Protein AF-A0A8T6WY44-F1 (afdb_monomer_lite)

Structure (mmCIF, N/CA/C/O backbone):
data_AF-A0A8T6WY44-F1
#
_entry.id   AF-A0A8T6WY44-F1
#
loop_
_atom_site.group_PDB
_atom_site.id
_atom_site.type_symbol
_atom_site.label_atom_id
_atom_site.label_alt_id
_atom_site.label_comp_id
_atom_site.label_asym_id
_atom_site.label_entity_id
_atom_site.label_seq_id
_atom_site.pdbx_PDB_ins_code
_atom_site.Cartn_x
_atom_site.Cartn_y
_atom_site.Cartn_z
_atom_site.occupancy
_atom_site.B_iso_or_equiv
_atom_site.auth_seq_id
_atom_site.auth_comp_id
_atom_site.auth_asym_id
_atom_site.auth_atom_id
_atom_site.pdbx_PDB_model_num
ATOM 1 N N . MET A 1 1 ? 9.092 -12.460 -13.882 1.00 75.88 1 MET A N 1
ATOM 2 C CA . MET A 1 1 ? 10.527 -12.130 -14.021 1.00 75.88 1 MET A CA 1
ATOM 3 C C . MET A 1 1 ? 10.915 -12.352 -15.472 1.00 75.88 1 MET A C 1
ATOM 5 O O . MET A 1 1 ? 10.477 -13.350 -16.030 1.00 75.88 1 MET A O 1
ATOM 9 N N . ILE A 1 2 ? 11.668 -11.434 -16.079 1.00 94.50 2 ILE A N 1
ATOM 10 C CA . ILE A 1 2 ? 12.243 -11.602 -17.422 1.00 94.50 2 ILE A CA 1
ATOM 11 C C . ILE A 1 2 ? 13.759 -11.575 -17.254 1.00 94.50 2 ILE A C 1
ATOM 13 O O . ILE A 1 2 ? 14.279 -10.618 -16.684 1.00 94.50 2 ILE A O 1
ATOM 17 N N . ASP A 1 3 ? 14.442 -12.613 -17.730 1.00 96.12 3 ASP A N 1
ATOM 18 C CA . ASP A 1 3 ? 15.901 -12.630 -17.834 1.00 96.12 3 ASP A CA 1
ATOM 19 C C . ASP A 1 3 ? 16.306 -12.176 -19.242 1.00 96.12 3 ASP A C 1
ATOM 21 O O . ASP A 1 3 ? 16.194 -12.927 -20.213 1.00 96.12 3 ASP A O 1
ATOM 25 N N . LEU A 1 4 ? 16.695 -10.904 -19.369 1.00 96.81 4 LEU A N 1
ATOM 26 C CA . LEU A 1 4 ? 17.153 -10.325 -20.629 1.00 96.81 4 LEU A CA 1
ATOM 27 C C . LEU A 1 4 ? 18.675 -10.445 -20.723 1.00 96.81 4 LEU A C 1
ATOM 29 O O . LEU A 1 4 ? 19.416 -9.566 -20.278 1.00 96.81 4 LEU A O 1
ATOM 33 N N . VAL A 1 5 ? 19.136 -11.531 -21.337 1.00 97.12 5 VAL A N 1
ATOM 34 C CA . VAL A 1 5 ? 20.564 -11.784 -21.538 1.00 97.12 5 VAL A CA 1
ATOM 35 C C . VAL A 1 5 ? 21.117 -10.850 -22.618 1.00 97.12 5 VAL A C 1
ATOM 37 O O . VAL A 1 5 ? 20.756 -10.943 -23.791 1.00 97.12 5 VAL A O 1
ATOM 40 N N . GLY A 1 6 ? 22.020 -9.956 -22.219 1.00 95.50 6 GLY A N 1
ATOM 41 C CA . GLY A 1 6 ? 22.730 -9.028 -23.100 1.00 95.50 6 GLY A CA 1
ATOM 42 C C . GLY A 1 6 ? 24.228 -8.985 -22.801 1.00 95.50 6 GLY A C 1
ATOM 43 O O . GLY A 1 6 ? 24.780 -9.875 -22.158 1.00 95.50 6 GLY A O 1
ATOM 44 N N . TYR A 1 7 ? 24.901 -7.930 -23.257 1.00 96.56 7 TYR A N 1
ATOM 45 C CA . TYR A 1 7 ? 26.311 -7.688 -22.953 1.00 96.56 7 TYR A CA 1
ATOM 46 C C . TYR A 1 7 ? 26.554 -6.211 -22.633 1.00 96.56 7 TYR A C 1
ATOM 48 O O . TYR A 1 7 ? 25.827 -5.331 -23.095 1.00 96.56 7 TYR A O 1
ATOM 56 N N . ARG A 1 8 ? 27.606 -5.930 -21.859 1.00 96.56 8 ARG A N 1
ATOM 57 C CA . ARG A 1 8 ? 28.050 -4.564 -21.564 1.00 96.56 8 ARG A CA 1
ATOM 58 C C . ARG A 1 8 ? 29.109 -4.156 -22.584 1.00 96.56 8 ARG A C 1
ATOM 60 O O . ARG A 1 8 ? 30.145 -4.806 -22.684 1.00 96.56 8 ARG A O 1
ATOM 67 N N . ARG A 1 9 ? 28.834 -3.118 -23.380 1.00 95.31 9 ARG A N 1
ATOM 68 C CA . ARG A 1 9 ? 29.742 -2.689 -24.460 1.00 95.31 9 ARG A CA 1
ATOM 69 C C . ARG A 1 9 ? 31.038 -2.067 -23.932 1.00 95.31 9 ARG A C 1
ATOM 71 O O . ARG A 1 9 ? 32.080 -2.266 -24.545 1.00 95.31 9 ARG A O 1
ATOM 78 N N . HIS A 1 10 ? 30.956 -1.349 -22.815 1.00 94.94 10 HIS A N 1
ATOM 79 C CA . HIS A 1 10 ? 32.073 -0.666 -22.154 1.00 94.94 10 HIS A CA 1
ATOM 80 C C . HIS A 1 10 ? 32.341 -1.257 -20.757 1.00 94.94 10 HIS A C 1
ATOM 82 O O . HIS A 1 10 ? 31.718 -2.252 -20.375 1.00 94.94 10 HIS A O 1
ATOM 88 N N . GLY A 1 11 ? 33.278 -0.669 -20.006 1.00 93.62 11 GLY A N 1
ATOM 89 C CA . GLY A 1 11 ? 33.577 -1.026 -18.616 1.00 93.62 11 GLY A CA 1
ATOM 90 C C . GLY A 1 11 ? 32.402 -0.818 -17.657 1.00 93.62 11 GLY A C 1
ATOM 91 O O . GLY A 1 11 ? 31.267 -0.590 -18.078 1.00 93.62 11 GLY A O 1
ATOM 92 N N . HIS A 1 12 ? 32.635 -0.956 -16.346 1.00 94.44 12 HIS A N 1
ATOM 93 C CA . HIS A 1 12 ? 31.564 -0.721 -15.361 1.00 94.44 12 HIS A CA 1
ATOM 94 C C . HIS A 1 12 ? 30.997 0.699 -15.469 1.00 94.44 12 HIS A C 1
ATOM 96 O O . HIS A 1 12 ? 29.796 0.899 -15.307 1.00 94.44 12 HIS A O 1
ATOM 102 N N . ASN A 1 13 ? 31.871 1.629 -15.832 1.00 94.75 13 ASN A N 1
ATOM 103 C CA . ASN A 1 13 ? 31.557 2.926 -16.401 1.00 94.75 13 ASN A CA 1
ATOM 104 C C . ASN A 1 13 ? 32.357 3.098 -17.708 1.00 94.75 13 ASN A C 1
ATOM 106 O O . ASN A 1 13 ? 33.229 2.287 -18.027 1.00 94.75 13 ASN A O 1
ATOM 110 N N . GLU A 1 14 ? 32.075 4.150 -18.468 1.00 93.31 14 GLU A N 1
ATOM 111 C CA . GLU A 1 14 ? 32.673 4.384 -19.786 1.00 93.31 14 GLU A CA 1
ATOM 112 C C . GLU A 1 14 ? 34.175 4.714 -19.743 1.00 93.31 14 GLU A C 1
ATOM 114 O O . GLU A 1 14 ? 34.846 4.570 -20.762 1.00 93.31 14 GLU A O 1
ATOM 119 N N . GLY A 1 15 ? 34.707 5.146 -18.593 1.00 93.25 15 GLY A N 1
ATOM 120 C CA . GLY A 1 15 ? 36.136 5.428 -18.395 1.00 93.25 15 GLY A CA 1
ATOM 121 C C . GLY A 1 15 ? 36.940 4.258 -17.818 1.00 93.25 15 GLY A C 1
ATOM 122 O O . GLY A 1 15 ? 38.157 4.364 -17.682 1.00 93.25 15 GLY A O 1
ATOM 123 N N . ASP A 1 16 ? 36.270 3.167 -1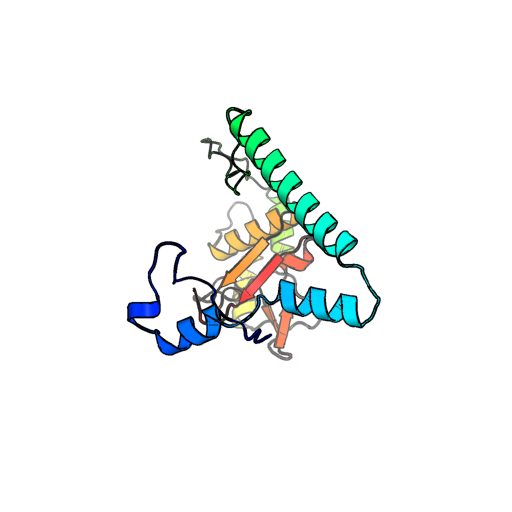7.453 1.00 95.19 16 ASP A N 1
ATOM 124 C CA . ASP A 1 16 ? 36.871 1.957 -16.898 1.00 95.19 16 ASP A CA 1
ATOM 125 C C . ASP A 1 16 ? 37.388 1.039 -18.016 1.00 95.19 16 ASP A C 1
ATOM 127 O O . ASP A 1 16 ? 36.760 0.925 -19.071 1.00 95.19 16 ASP A O 1
ATOM 131 N N . GLU A 1 17 ? 38.516 0.362 -17.776 1.00 95.12 17 GLU A N 1
ATOM 132 C CA . GLU A 1 17 ? 39.155 -0.548 -18.737 1.00 95.12 17 GLU A CA 1
ATOM 133 C C . GLU A 1 17 ? 38.885 -2.014 -18.349 1.00 95.12 17 GLU A C 1
ATOM 135 O O . GLU A 1 17 ? 39.606 -2.611 -17.538 1.00 95.12 17 GLU A O 1
ATOM 140 N N . PRO A 1 18 ? 37.837 -2.637 -18.913 1.00 95.00 18 PRO A N 1
ATOM 141 C CA . PRO A 1 18 ? 37.417 -3.970 -18.509 1.00 95.00 18 PRO A CA 1
ATOM 142 C C . PRO A 1 18 ? 38.334 -5.082 -19.028 1.00 95.00 18 PRO A C 1
ATOM 144 O O . PRO A 1 18 ? 38.309 -6.197 -18.494 1.00 95.00 18 PRO A O 1
ATOM 147 N N . ALA A 1 19 ? 39.168 -4.826 -20.043 1.00 94.50 19 ALA A N 1
ATOM 148 C CA . ALA A 1 19 ? 40.083 -5.836 -20.563 1.00 94.50 19 ALA A CA 1
ATOM 149 C C . ALA A 1 19 ? 41.149 -6.250 -19.535 1.00 94.50 19 ALA A C 1
ATOM 151 O O . ALA A 1 19 ? 41.707 -7.339 -19.659 1.00 94.50 19 ALA A O 1
ATOM 152 N N . TYR A 1 20 ? 41.389 -5.453 -18.486 1.00 96.31 20 TYR A N 1
ATOM 153 C CA . TYR A 1 20 ? 42.282 -5.828 -17.384 1.00 96.31 20 TYR A CA 1
ATOM 154 C C . TYR A 1 20 ? 41.832 -7.092 -16.650 1.00 96.31 20 TYR A C 1
ATOM 156 O O . TYR A 1 20 ? 42.668 -7.853 -16.169 1.00 96.31 20 TYR A O 1
ATOM 164 N N . THR A 1 21 ? 40.522 -7.332 -16.568 1.00 97.00 21 THR A N 1
ATOM 165 C CA . THR A 1 21 ? 39.966 -8.452 -15.796 1.00 97.00 21 THR A CA 1
ATOM 166 C C . THR A 1 21 ? 39.086 -9.390 -16.628 1.00 97.00 21 THR A C 1
ATOM 168 O O . THR A 1 21 ? 38.908 -10.545 -16.243 1.00 97.00 21 THR A O 1
ATOM 171 N N . GLN A 1 22 ? 38.582 -8.962 -17.794 1.00 97.38 22 GLN A N 1
ATOM 172 C CA . GLN A 1 22 ? 37.810 -9.799 -18.728 1.00 97.38 22 GLN A CA 1
ATOM 173 C C . GLN A 1 22 ? 38.302 -9.713 -20.197 1.00 97.38 22 GLN A C 1
ATOM 175 O O . GLN A 1 22 ? 37.493 -9.524 -21.113 1.00 97.38 22 GLN A O 1
ATOM 180 N N . PRO A 1 23 ? 39.602 -9.918 -20.488 1.00 96.88 23 PRO A N 1
ATOM 181 C CA . PRO A 1 23 ? 40.183 -9.650 -21.812 1.00 96.88 23 PRO A CA 1
ATOM 182 C C . PRO A 1 23 ? 39.569 -10.481 -22.947 1.00 96.88 23 PRO A C 1
ATOM 184 O O . PRO A 1 23 ? 39.316 -9.973 -24.037 1.00 96.88 23 PRO A O 1
ATOM 187 N N . MET A 1 24 ? 39.291 -11.767 -22.708 1.00 97.69 24 MET A N 1
ATOM 188 C CA . MET A 1 24 ? 38.727 -12.652 -23.737 1.00 97.69 24 MET A CA 1
ATOM 189 C C . MET A 1 24 ? 37.270 -12.318 -24.064 1.00 97.69 24 MET A C 1
ATOM 191 O O . MET A 1 24 ? 36.857 -12.429 -25.218 1.00 97.69 24 MET A O 1
ATOM 195 N N . LEU A 1 25 ? 36.493 -11.910 -23.057 1.00 96.94 25 LEU A N 1
ATOM 196 C CA . LEU A 1 25 ? 35.105 -11.498 -23.244 1.00 96.94 25 LEU A CA 1
ATOM 197 C C . LEU A 1 25 ? 35.044 -10.194 -24.039 1.00 96.94 25 LEU A C 1
ATOM 199 O O . LEU A 1 25 ? 34.320 -10.125 -25.027 1.00 96.94 25 LEU A O 1
ATOM 203 N N . TYR A 1 26 ? 35.837 -9.192 -23.657 1.00 97.25 26 TYR A N 1
ATOM 204 C CA . TYR A 1 26 ? 35.823 -7.901 -24.344 1.00 97.25 26 TYR A CA 1
ATOM 205 C C . TYR A 1 26 ? 36.428 -7.961 -25.743 1.00 97.25 26 TYR A C 1
ATOM 207 O O . TYR A 1 26 ? 35.964 -7.228 -26.608 1.00 97.25 26 TYR A O 1
ATOM 215 N N . ARG A 1 27 ? 37.341 -8.905 -26.021 1.00 97.31 27 ARG A N 1
ATOM 216 C CA . ARG A 1 27 ? 37.734 -9.225 -27.402 1.00 97.31 27 ARG A CA 1
ATOM 217 C C . ARG A 1 27 ? 36.529 -9.679 -28.232 1.00 97.31 27 ARG A C 1
ATOM 219 O O . ARG A 1 27 ? 36.253 -9.094 -29.268 1.00 97.31 27 ARG A O 1
ATOM 226 N N . LYS A 1 28 ? 35.753 -10.653 -27.738 1.00 97.69 28 LYS A N 1
ATOM 227 C CA . LYS A 1 28 ? 34.535 -11.117 -28.429 1.00 97.69 28 LYS A CA 1
ATOM 228 C C . LYS A 1 28 ? 33.501 -10.006 -28.597 1.00 97.69 28 LYS A C 1
ATOM 230 O O . LYS A 1 28 ? 32.883 -9.918 -29.646 1.00 97.69 28 LYS A O 1
ATOM 235 N N . ILE A 1 29 ? 33.298 -9.176 -27.572 1.00 96.94 29 ILE A N 1
ATOM 236 C CA . ILE A 1 29 ? 32.352 -8.055 -27.635 1.00 96.94 29 ILE A CA 1
ATOM 237 C C . ILE A 1 29 ? 32.815 -7.019 -28.661 1.00 96.94 29 ILE A C 1
ATOM 239 O O . ILE A 1 29 ? 31.978 -6.527 -29.412 1.00 96.94 29 ILE A O 1
ATOM 243 N N . ALA A 1 30 ? 34.108 -6.688 -28.711 1.00 95.06 30 ALA A N 1
ATOM 244 C CA . ALA A 1 30 ? 34.659 -5.743 -29.682 1.00 95.06 30 ALA A CA 1
ATOM 245 C C . ALA A 1 30 ? 34.448 -6.221 -31.127 1.00 95.06 30 ALA A C 1
ATOM 247 O O . ALA A 1 30 ? 34.050 -5.423 -31.973 1.00 95.06 30 ALA A O 1
ATOM 248 N N . ASP A 1 31 ? 34.610 -7.524 -31.370 1.00 96.88 31 ASP A N 1
ATOM 249 C CA . ASP A 1 31 ? 34.401 -8.147 -32.682 1.00 96.88 31 ASP A CA 1
ATOM 250 C C . ASP A 1 31 ? 32.908 -8.369 -33.021 1.00 96.88 31 ASP A C 1
ATOM 252 O O . ASP A 1 31 ? 32.569 -8.707 -34.155 1.00 96.88 31 ASP A O 1
ATOM 256 N N . HIS A 1 32 ? 31.992 -8.185 -32.061 1.00 96.94 32 HIS A N 1
ATOM 257 C CA . HIS A 1 32 ? 30.559 -8.414 -32.250 1.00 96.94 32 HIS A CA 1
ATOM 258 C C . HIS A 1 32 ? 29.826 -7.127 -32.694 1.00 96.94 32 HIS A C 1
ATOM 260 O O . HIS A 1 32 ? 29.866 -6.105 -31.978 1.00 96.94 32 HIS A O 1
ATOM 266 N N . PRO A 1 33 ? 29.079 -7.158 -33.821 1.00 97.25 33 PRO A N 1
ATOM 267 C CA . PRO A 1 33 ? 28.235 -6.045 -34.252 1.00 97.25 33 PRO A CA 1
ATOM 268 C C . PRO A 1 33 ? 27.218 -5.646 -33.178 1.00 97.25 33 PRO A C 1
ATOM 270 O O . PRO A 1 33 ? 26.800 -6.469 -32.363 1.00 97.25 33 PRO A O 1
ATOM 273 N N . THR A 1 34 ? 26.815 -4.373 -33.145 1.00 97.00 34 THR A N 1
ATOM 274 C CA . THR A 1 34 ? 25.815 -3.938 -32.156 1.00 97.00 34 THR A CA 1
ATOM 275 C C . THR A 1 34 ? 24.467 -4.604 -32.413 1.00 97.00 34 THR A C 1
ATOM 277 O O . THR A 1 34 ? 24.130 -4.906 -33.557 1.00 97.00 34 THR A O 1
ATOM 280 N N . VAL A 1 35 ? 23.651 -4.751 -31.365 1.00 96.62 35 VAL A N 1
ATOM 281 C CA . VAL A 1 35 ? 22.268 -5.244 -31.500 1.00 96.62 35 VAL A CA 1
ATOM 282 C C . VAL A 1 35 ? 21.477 -4.413 -32.519 1.00 96.62 35 VAL A C 1
ATOM 284 O O . VAL A 1 35 ? 20.765 -4.982 -33.341 1.00 96.62 35 VAL A O 1
ATOM 287 N N . ARG A 1 36 ? 21.659 -3.081 -32.536 1.00 95.19 36 ARG A N 1
ATOM 288 C CA . ARG A 1 36 ? 21.048 -2.202 -33.549 1.00 95.19 36 ARG A CA 1
ATOM 289 C C . ARG A 1 36 ? 21.486 -2.590 -34.959 1.00 95.19 36 ARG A C 1
ATOM 291 O O . ARG A 1 36 ? 20.637 -2.679 -35.834 1.00 95.19 36 ARG A O 1
ATOM 298 N N . THR A 1 37 ? 22.786 -2.790 -35.177 1.00 95.81 37 THR A N 1
ATOM 299 C CA . THR A 1 37 ? 23.328 -3.160 -36.493 1.00 95.81 37 THR A CA 1
ATOM 300 C C . THR A 1 37 ? 22.699 -4.457 -36.987 1.00 95.81 37 THR A C 1
ATOM 302 O O . THR A 1 37 ? 22.111 -4.463 -38.060 1.00 95.81 37 THR A O 1
ATOM 305 N N . LEU A 1 38 ? 22.711 -5.506 -36.160 1.00 97.31 38 LEU A N 1
ATOM 306 C CA . LEU A 1 38 ? 22.134 -6.807 -36.514 1.00 97.31 38 LEU A CA 1
ATOM 307 C C . LEU A 1 38 ? 20.631 -6.723 -36.799 1.00 97.31 38 LEU A C 1
ATOM 309 O O . LEU A 1 38 ? 20.121 -7.397 -37.691 1.00 97.31 38 LEU A O 1
ATOM 313 N N . TRP A 1 39 ? 19.908 -5.895 -36.042 1.00 97.25 39 TRP A N 1
ATOM 314 C CA . TRP A 1 39 ? 18.475 -5.713 -36.245 1.00 97.25 39 TRP A CA 1
ATOM 315 C C . TRP A 1 39 ? 18.163 -4.963 -37.542 1.00 97.25 39 TRP A C 1
ATOM 317 O O . TRP A 1 39 ? 17.275 -5.369 -38.285 1.00 97.25 39 TRP A O 1
ATOM 327 N N . VAL A 1 40 ? 18.922 -3.909 -37.849 1.00 97.50 40 VAL A N 1
ATOM 328 C CA . VAL A 1 40 ? 18.797 -3.166 -39.110 1.00 97.50 40 VAL A CA 1
ATOM 329 C C . VAL A 1 40 ? 19.120 -4.065 -40.303 1.00 97.50 40 VAL A C 1
ATOM 331 O O . VAL A 1 40 ? 18.320 -4.137 -41.229 1.00 97.50 40 VAL A O 1
ATOM 334 N N . GLU A 1 41 ? 20.237 -4.798 -40.258 1.00 96.94 41 GLU A N 1
ATOM 335 C CA . GLU A 1 41 ? 20.634 -5.741 -41.315 1.00 96.94 41 GLU A CA 1
ATOM 336 C C . GLU A 1 41 ? 19.534 -6.769 -41.594 1.00 96.94 41 GLU A C 1
ATOM 338 O O . GLU A 1 41 ? 19.195 -7.032 -42.749 1.00 96.94 41 GLU A O 1
ATOM 343 N N . ARG A 1 42 ? 18.924 -7.308 -40.533 1.00 97.88 42 ARG A N 1
ATOM 344 C CA . ARG A 1 42 ? 17.806 -8.241 -40.653 1.00 97.88 42 ARG A CA 1
ATOM 345 C C . ARG A 1 42 ? 16.592 -7.608 -41.330 1.00 97.88 42 ARG A C 1
ATOM 347 O O . ARG A 1 42 ? 16.031 -8.208 -42.239 1.00 97.88 42 ARG A O 1
ATOM 354 N N . LEU A 1 43 ? 16.180 -6.419 -40.902 1.00 97.88 43 LEU A N 1
ATOM 355 C CA . LEU A 1 43 ? 14.999 -5.760 -41.461 1.00 97.88 43 LEU A CA 1
ATOM 356 C C . LEU A 1 43 ? 15.192 -5.340 -42.925 1.00 97.88 43 LEU A C 1
ATOM 358 O O . LEU A 1 43 ? 14.235 -5.388 -43.698 1.00 97.88 43 LEU A O 1
ATOM 362 N N . ILE A 1 44 ? 16.419 -4.988 -43.321 1.00 97.31 44 ILE A N 1
ATOM 363 C CA . ILE A 1 44 ? 16.771 -4.752 -44.729 1.00 97.31 44 ILE A CA 1
ATOM 364 C C . ILE A 1 44 ? 16.655 -6.049 -45.530 1.00 97.31 44 ILE A C 1
ATOM 366 O O . ILE A 1 44 ? 16.047 -6.061 -46.598 1.00 97.31 44 ILE A O 1
ATOM 370 N N . ALA A 1 45 ? 17.189 -7.157 -45.007 1.00 97.19 45 ALA A N 1
ATOM 371 C CA . ALA A 1 45 ? 17.082 -8.462 -45.657 1.00 97.19 45 ALA A CA 1
ATOM 372 C C . ALA A 1 45 ? 15.622 -8.940 -45.792 1.00 97.19 45 ALA A C 1
ATOM 374 O O . ALA A 1 45 ? 15.280 -9.607 -46.767 1.00 97.19 45 ALA A O 1
ATOM 375 N N . GLU A 1 46 ? 14.757 -8.576 -44.843 1.00 97.81 46 GLU A N 1
ATOM 376 C CA . GLU A 1 46 ? 13.313 -8.841 -44.882 1.00 97.81 46 GLU A CA 1
ATOM 377 C C . GLU A 1 46 ? 12.535 -7.843 -45.771 1.00 97.81 46 GLU A C 1
ATOM 379 O O . GLU A 1 46 ? 11.332 -8.008 -45.967 1.00 97.81 46 GLU A O 1
ATOM 384 N N . GLY A 1 47 ? 13.196 -6.822 -46.335 1.00 96.88 47 GLY A N 1
ATOM 385 C CA . GLY A 1 47 ? 12.580 -5.811 -47.202 1.00 96.88 47 GLY A CA 1
ATOM 386 C C . GLY A 1 47 ? 11.647 -4.837 -46.473 1.00 96.88 47 GLY A C 1
ATOM 387 O O . GLY A 1 47 ? 10.842 -4.166 -47.114 1.00 96.88 47 GLY A O 1
ATOM 388 N N . VAL A 1 48 ? 11.733 -4.772 -45.141 1.00 97.88 48 VAL A N 1
ATOM 389 C CA . VAL A 1 48 ? 10.894 -3.907 -44.294 1.00 97.88 48 VAL A CA 1
ATOM 390 C C . VAL A 1 48 ? 11.371 -2.456 -44.333 1.00 97.88 48 VAL A C 1
ATOM 392 O O . VAL A 1 48 ? 10.567 -1.541 -44.171 1.00 97.88 48 VAL A O 1
ATOM 395 N N . LEU A 1 49 ? 12.674 -2.245 -44.530 1.00 95.38 49 LEU A N 1
ATOM 396 C CA . LEU A 1 49 ? 13.291 -0.925 -44.624 1.00 95.38 49 LEU A CA 1
ATOM 397 C C . LEU A 1 49 ? 14.514 -0.943 -45.540 1.00 95.38 49 LEU A C 1
ATOM 399 O O . LEU A 1 49 ? 15.117 -1.988 -45.773 1.00 95.38 49 LEU A O 1
ATOM 403 N N . THR A 1 50 ? 14.895 0.225 -46.037 1.00 96.56 50 THR A N 1
ATOM 404 C CA . THR A 1 50 ? 16.099 0.441 -46.847 1.00 96.56 50 THR A CA 1
ATOM 405 C C . THR A 1 50 ? 17.260 0.982 -46.007 1.00 96.56 50 THR A C 1
ATOM 407 O O . THR A 1 50 ? 17.065 1.515 -44.912 1.00 96.56 50 THR A O 1
ATOM 410 N N . ASP A 1 51 ? 18.490 0.870 -46.518 1.00 94.81 51 ASP A N 1
ATOM 411 C CA . ASP A 1 51 ? 19.682 1.422 -45.850 1.00 94.81 51 ASP A CA 1
ATOM 412 C C . ASP A 1 51 ? 19.567 2.944 -45.634 1.00 94.81 51 ASP A C 1
ATOM 414 O O . ASP A 1 51 ? 19.849 3.453 -44.544 1.00 94.81 51 ASP A O 1
ATOM 418 N N . ASP A 1 52 ? 19.041 3.657 -46.636 1.00 96.44 52 ASP A N 1
ATOM 419 C CA . ASP A 1 52 ? 18.807 5.101 -46.574 1.00 96.44 52 ASP A CA 1
ATOM 420 C C . ASP A 1 52 ? 17.797 5.471 -45.476 1.00 96.44 52 ASP A C 1
ATOM 422 O O . ASP A 1 52 ? 18.025 6.420 -44.721 1.00 96.44 52 ASP A O 1
ATOM 426 N N . GLU A 1 53 ? 16.716 4.700 -45.321 1.00 96.69 53 GLU A N 1
ATOM 427 C CA . GLU A 1 53 ? 15.733 4.902 -44.249 1.00 96.69 53 GLU A CA 1
ATOM 428 C C . GLU A 1 53 ? 16.336 4.630 -42.862 1.00 96.69 53 GLU A C 1
ATOM 430 O O . GLU A 1 53 ? 16.150 5.432 -41.943 1.00 96.69 53 GLU A O 1
ATOM 435 N N . ALA A 1 54 ? 17.115 3.551 -42.697 1.00 95.62 54 ALA A N 1
ATOM 436 C CA . ALA A 1 54 ? 17.791 3.242 -41.431 1.00 95.62 54 ALA A CA 1
ATOM 437 C C . ALA A 1 54 ? 18.761 4.350 -40.997 1.00 95.62 54 ALA A C 1
ATOM 439 O O . ALA A 1 54 ? 18.882 4.663 -39.802 1.00 95.62 54 ALA A O 1
ATOM 440 N N . LYS A 1 55 ? 19.483 4.917 -41.968 1.00 95.81 55 LYS A N 1
ATOM 441 C CA . LYS A 1 55 ? 20.422 6.015 -41.757 1.00 95.81 55 LYS A CA 1
ATOM 442 C C . LYS A 1 55 ? 19.689 7.309 -41.419 1.00 95.81 55 LYS A C 1
ATOM 444 O O . LYS A 1 55 ? 20.032 7.938 -40.419 1.00 95.81 55 LYS A O 1
ATOM 449 N N . ALA A 1 56 ? 18.644 7.649 -42.173 1.00 97.38 56 ALA A N 1
ATOM 450 C CA . ALA A 1 56 ? 17.826 8.831 -41.921 1.00 97.38 56 ALA A CA 1
ATOM 451 C C . ALA A 1 56 ? 17.245 8.831 -40.496 1.00 97.38 56 ALA A C 1
ATOM 453 O O . ALA A 1 56 ? 17.337 9.842 -39.802 1.00 97.38 56 ALA A O 1
ATOM 454 N N . MET A 1 57 ? 16.747 7.686 -40.012 1.00 96.06 57 MET A N 1
ATOM 455 C CA . MET A 1 57 ? 16.253 7.557 -38.633 1.00 96.06 57 MET A CA 1
ATOM 456 C C . MET A 1 57 ? 17.346 7.817 -37.584 1.00 96.06 57 MET A C 1
ATOM 458 O O . MET A 1 57 ? 17.098 8.470 -36.569 1.00 96.06 57 MET A O 1
ATOM 462 N N . ALA A 1 58 ? 18.566 7.316 -37.801 1.00 95.31 58 ALA A N 1
ATOM 463 C CA . ALA A 1 58 ? 19.677 7.544 -36.874 1.00 95.31 58 ALA A CA 1
ATOM 464 C C . ALA A 1 58 ? 20.122 9.010 -36.853 1.00 95.31 58 ALA A C 1
ATOM 466 O O . ALA A 1 58 ? 20.379 9.564 -35.780 1.00 95.31 58 ALA A O 1
ATOM 467 N N . ASP A 1 59 ? 20.189 9.639 -38.024 1.00 97.06 59 ASP A N 1
ATOM 468 C CA . ASP A 1 59 ? 20.544 11.048 -38.165 1.00 97.06 59 ASP A CA 1
ATOM 469 C C . ASP A 1 59 ? 19.485 11.950 -37.523 1.00 97.06 59 ASP A C 1
ATOM 471 O O . ASP A 1 59 ? 19.833 12.891 -36.808 1.00 97.06 59 ASP A O 1
ATOM 475 N N . GLU A 1 60 ? 18.200 11.620 -37.675 1.00 97.62 60 GLU A N 1
ATOM 476 C CA . GLU A 1 60 ? 17.099 12.330 -37.025 1.00 97.62 60 GLU A CA 1
ATOM 477 C C . GLU A 1 60 ? 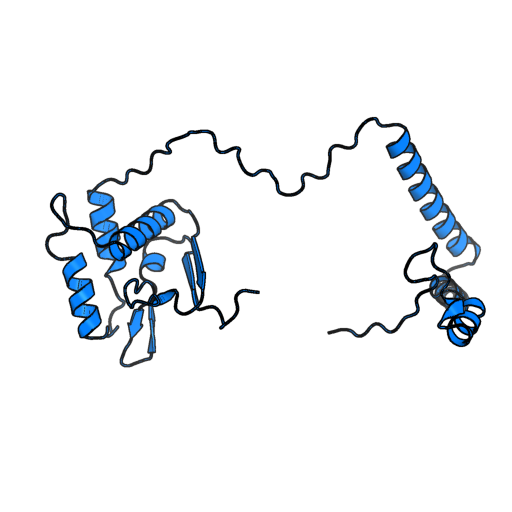17.200 12.266 -35.492 1.00 97.62 60 GLU A C 1
ATOM 479 O O . GLU A 1 60 ? 17.082 13.292 -34.816 1.00 97.62 60 GLU A O 1
ATOM 484 N N . VAL A 1 61 ? 17.464 11.082 -34.923 1.00 96.56 61 VAL A N 1
ATOM 485 C CA . VAL A 1 61 ? 17.652 10.920 -33.470 1.00 96.56 61 VAL A CA 1
ATOM 486 C C . VAL A 1 61 ? 18.859 11.723 -32.985 1.00 96.56 61 VAL A C 1
ATOM 488 O O . VAL A 1 61 ? 18.758 12.449 -31.995 1.00 96.56 61 VAL A O 1
ATOM 491 N N . ASN A 1 62 ? 19.985 11.661 -33.697 1.00 96.44 62 ASN A N 1
ATOM 492 C CA . ASN A 1 62 ? 21.177 12.437 -33.354 1.00 96.44 62 ASN A CA 1
ATOM 493 C C . ASN A 1 62 ? 20.928 13.949 -33.434 1.00 96.44 62 ASN A C 1
ATOM 495 O O . ASN A 1 62 ? 21.379 14.692 -32.560 1.00 96.44 62 ASN A O 1
ATOM 499 N N . ALA A 1 63 ? 20.196 14.415 -34.448 1.00 97.12 63 ALA A N 1
ATOM 500 C CA . ALA A 1 63 ? 19.830 15.819 -34.595 1.00 97.12 63 ALA A CA 1
ATOM 501 C C . ALA A 1 63 ? 18.934 16.289 -33.441 1.00 97.12 63 ALA A C 1
ATOM 503 O O . ALA A 1 63 ? 19.181 17.352 -32.870 1.00 97.12 63 ALA A O 1
ATOM 504 N N . LYS A 1 64 ? 17.953 15.472 -33.036 1.00 96.19 64 LYS A N 1
ATOM 505 C CA . LYS A 1 64 ? 17.102 15.739 -31.867 1.00 96.19 64 LYS A CA 1
ATOM 506 C C . LYS A 1 64 ? 17.926 15.850 -30.583 1.00 96.19 64 LYS A C 1
ATOM 508 O O . LYS A 1 64 ? 17.772 16.829 -29.858 1.00 96.19 64 LYS A O 1
ATOM 513 N N . LEU A 1 65 ? 18.839 14.908 -30.331 1.00 94.88 65 LEU A N 1
ATOM 514 C CA . LEU A 1 65 ? 19.708 14.937 -29.147 1.00 94.88 65 LEU A CA 1
ATOM 515 C C . LEU A 1 65 ? 20.597 16.189 -29.108 1.00 94.88 65 LEU A C 1
ATOM 517 O O . LEU A 1 65 ? 20.722 16.818 -28.057 1.00 94.88 65 LEU A O 1
ATOM 521 N N . ARG A 1 66 ? 21.169 16.591 -30.251 1.00 93.94 66 ARG A N 1
ATOM 522 C CA . ARG A 1 66 ? 21.962 17.827 -30.364 1.00 93.94 66 ARG A CA 1
ATOM 523 C C . ARG A 1 66 ? 21.119 19.070 -30.100 1.00 93.94 66 ARG A C 1
ATOM 525 O O . ARG A 1 66 ? 21.498 19.888 -29.271 1.00 93.94 66 ARG A O 1
ATOM 532 N N . ALA A 1 67 ? 19.947 19.171 -30.727 1.00 92.25 67 ALA A N 1
ATOM 533 C CA . ALA A 1 67 ? 19.040 20.294 -30.518 1.00 92.25 67 ALA A CA 1
ATOM 534 C C . ALA A 1 67 ? 18.619 20.421 -29.043 1.00 92.25 67 ALA A C 1
ATOM 536 O O . ALA A 1 67 ? 18.599 21.524 -28.500 1.00 92.25 67 ALA A O 1
ATOM 537 N N . SER A 1 68 ? 18.338 19.302 -28.366 1.00 89.00 68 SER A N 1
ATOM 538 C CA . SER A 1 68 ? 18.055 19.297 -26.926 1.00 89.00 68 SER A CA 1
ATOM 539 C C . SER A 1 68 ? 19.257 19.747 -26.092 1.00 89.00 68 SER A C 1
ATOM 541 O O . SER A 1 68 ? 19.087 20.534 -25.161 1.00 89.00 68 SER A O 1
ATOM 543 N N . GLN A 1 69 ? 20.472 19.305 -26.426 1.00 87.88 69 GLN A N 1
ATOM 544 C CA . GLN A 1 69 ? 21.688 19.750 -25.741 1.00 87.88 69 GLN A CA 1
ATOM 545 C C . GLN A 1 69 ? 21.911 21.264 -25.897 1.00 87.88 69 GLN A C 1
ATOM 547 O O . GLN A 1 69 ? 22.217 21.943 -24.915 1.00 87.88 69 GLN A O 1
ATOM 552 N N . ASP A 1 70 ? 21.719 21.803 -27.100 1.00 88.12 70 ASP A N 1
ATOM 553 C CA . ASP A 1 70 ? 21.870 23.233 -27.386 1.00 88.12 70 ASP A CA 1
ATOM 554 C C . ASP A 1 70 ? 20.803 24.073 -26.671 1.00 88.12 70 ASP A C 1
ATOM 556 O O . ASP A 1 70 ? 21.099 25.148 -26.143 1.00 88.12 70 ASP A O 1
ATOM 560 N N . GLN A 1 71 ? 19.573 23.564 -26.563 1.00 84.50 71 GLN A N 1
ATOM 561 C CA . GLN A 1 71 ? 18.516 24.200 -25.773 1.00 84.50 71 GLN A CA 1
ATOM 562 C C . GLN A 1 71 ? 18.860 24.272 -24.281 1.00 84.50 71 GLN A C 1
ATOM 564 O O . GLN A 1 71 ? 18.586 25.288 -23.650 1.00 84.50 71 GLN A O 1
ATOM 569 N N . VAL A 1 72 ? 19.470 23.228 -23.710 1.00 80.62 72 VAL A N 1
ATOM 570 C CA . VAL A 1 72 ? 19.895 23.243 -22.299 1.00 80.62 72 VAL A CA 1
ATOM 571 C C . VAL A 1 72 ? 21.072 24.195 -22.095 1.00 80.62 72 VAL A C 1
ATOM 573 O O . VAL A 1 72 ? 21.102 24.919 -21.110 1.00 80.62 72 VAL A O 1
ATOM 576 N N . ARG A 1 73 ? 22.022 24.243 -23.035 1.00 77.31 73 ARG A N 1
ATOM 577 C CA . ARG A 1 73 ? 23.164 25.171 -22.968 1.00 77.31 73 ARG A CA 1
ATOM 578 C C . ARG A 1 73 ? 22.773 26.640 -23.126 1.00 77.31 73 ARG A C 1
ATOM 580 O O . ARG A 1 73 ? 23.481 27.499 -22.618 1.00 77.31 73 ARG A O 1
ATOM 587 N N . SER A 1 74 ? 21.696 26.927 -23.856 1.00 73.12 74 SER A N 1
ATOM 588 C CA . SER A 1 74 ? 21.226 28.296 -24.117 1.00 73.12 74 SER A CA 1
ATOM 589 C C . SER A 1 74 ? 20.217 28.819 -23.093 1.00 73.12 74 SER A C 1
ATOM 591 O O . SER A 1 74 ? 19.920 30.012 -23.098 1.00 73.12 74 SER A O 1
ATOM 593 N N . LYS A 1 75 ? 19.688 27.958 -22.217 1.00 64.62 75 LYS A N 1
ATOM 594 C CA . LYS A 1 75 ? 18.782 28.346 -21.133 1.00 64.62 75 LYS A CA 1
ATOM 595 C C . LYS A 1 75 ? 19.514 28.326 -19.793 1.00 64.62 75 LYS A C 1
ATOM 597 O O . LYS A 1 75 ? 19.866 27.258 -19.300 1.00 64.62 75 LYS A O 1
ATOM 602 N N . ASP A 1 76 ? 19.657 29.491 -19.164 1.00 59.34 76 ASP A N 1
ATOM 603 C CA . ASP A 1 76 ? 20.003 29.572 -17.744 1.00 59.34 76 ASP A CA 1
ATOM 604 C C . ASP A 1 76 ? 18.867 28.948 -16.918 1.00 59.34 76 ASP A C 1
ATOM 606 O O . ASP A 1 76 ? 17.764 29.485 -16.845 1.00 59.34 76 ASP A O 1
ATOM 610 N N . GLY A 1 77 ? 19.134 27.789 -16.315 1.00 60.44 77 GLY A N 1
ATOM 611 C CA . GLY A 1 77 ? 18.253 27.158 -15.334 1.00 60.44 77 GLY A CA 1
ATOM 612 C C . GLY A 1 77 ? 17.040 26.446 -15.934 1.00 60.44 77 GLY A C 1
ATOM 613 O O . GLY A 1 77 ? 15.958 27.008 -16.073 1.00 60.44 77 GLY A O 1
ATOM 614 N N . THR A 1 78 ? 17.169 25.139 -16.172 1.00 60.47 78 THR A N 1
ATOM 615 C CA . THR A 1 78 ? 15.984 24.276 -16.066 1.00 60.47 78 THR A CA 1
ATOM 616 C C . THR A 1 78 ? 15.637 24.223 -14.577 1.00 60.47 78 THR A C 1
ATOM 618 O O . THR A 1 78 ? 16.514 23.838 -13.796 1.00 60.47 78 THR A O 1
ATOM 621 N N . PRO A 1 79 ? 14.427 24.629 -14.142 1.00 60.47 79 PRO A N 1
ATOM 622 C CA . PRO A 1 79 ? 14.012 24.394 -12.767 1.00 60.47 79 PRO A CA 1
ATOM 623 C C . PRO A 1 79 ? 14.184 22.900 -12.494 1.00 60.47 79 PRO A C 1
ATOM 625 O O . PRO A 1 79 ? 13.858 22.107 -13.386 1.00 60.47 79 PRO A O 1
ATOM 628 N N . PRO A 1 80 ? 14.709 22.488 -11.330 1.00 61.09 80 PRO A N 1
ATOM 629 C CA . PRO A 1 80 ? 14.774 21.070 -11.018 1.00 61.09 80 PRO A CA 1
ATOM 630 C C . PRO A 1 80 ? 13.393 20.462 -11.271 1.00 61.09 80 PRO A C 1
ATOM 632 O O . PRO A 1 80 ? 12.372 21.080 -10.948 1.00 61.09 80 PRO A O 1
ATOM 635 N N . LEU A 1 81 ? 13.359 19.271 -11.887 1.00 60.84 81 LEU A N 1
ATOM 636 C CA . LEU A 1 81 ? 12.170 18.422 -11.833 1.00 60.84 81 LEU A CA 1
ATOM 637 C C . LEU A 1 81 ? 11.708 18.480 -10.383 1.00 60.84 81 LEU A C 1
ATOM 639 O O . LEU A 1 81 ? 12.530 18.209 -9.507 1.00 60.84 81 LEU A O 1
ATOM 643 N N . ARG A 1 82 ? 10.473 18.935 -10.135 1.00 57.72 82 ARG A N 1
ATOM 644 C CA . ARG A 1 82 ? 9.901 19.016 -8.788 1.00 57.72 82 ARG A CA 1
ATOM 645 C C . ARG A 1 82 ? 9.968 17.617 -8.182 1.00 57.72 82 ARG A C 1
ATOM 647 O O . ARG A 1 82 ? 9.076 16.799 -8.376 1.00 57.72 82 ARG A O 1
ATOM 654 N N . GLY A 1 83 ? 11.076 17.306 -7.529 1.00 50.69 83 GLY A N 1
ATOM 655 C CA . GLY A 1 83 ? 11.286 16.047 -6.859 1.00 50.69 83 GLY A CA 1
ATOM 656 C C . GLY A 1 83 ? 10.575 16.183 -5.544 1.00 50.69 83 GLY A C 1
ATOM 657 O O . GLY A 1 83 ? 11.175 16.750 -4.652 1.00 50.69 83 GLY A O 1
ATOM 658 N N . ALA A 1 84 ? 9.308 15.767 -5.489 1.00 54.12 84 ALA A N 1
ATOM 659 C CA . ALA A 1 84 ? 8.569 15.322 -4.302 1.00 54.12 84 ALA A CA 1
ATOM 660 C C . ALA A 1 84 ? 8.870 16.018 -2.951 1.00 54.12 84 ALA A C 1
ATOM 662 O O . ALA A 1 84 ? 8.749 15.395 -1.903 1.00 54.12 84 ALA A O 1
ATOM 663 N N . ASP A 1 85 ? 9.249 17.293 -2.963 1.00 55.25 85 ASP A N 1
ATOM 664 C CA . ASP A 1 85 ? 9.528 18.103 -1.780 1.00 55.25 85 ASP A CA 1
ATOM 665 C C . ASP A 1 85 ? 8.627 19.342 -1.795 1.00 55.25 85 ASP A C 1
ATOM 667 O O . ASP A 1 85 ? 8.991 20.414 -1.332 1.00 55.25 85 ASP A O 1
ATOM 671 N N . ASP A 1 86 ? 7.392 19.156 -2.276 1.00 55.75 86 ASP A N 1
ATOM 672 C CA . ASP A 1 86 ? 6.221 19.908 -1.806 1.00 55.75 86 ASP A CA 1
ATOM 673 C C . ASP A 1 86 ? 5.849 19.420 -0.388 1.00 55.75 86 ASP A C 1
ATOM 675 O O . ASP A 1 86 ? 4.675 19.278 -0.054 1.00 55.75 86 ASP A O 1
ATOM 679 N N . ARG A 1 87 ? 6.835 19.114 0.474 1.00 57.97 87 ARG A N 1
ATOM 680 C CA . ARG A 1 87 ? 6.553 19.027 1.903 1.00 57.97 87 ARG A CA 1
ATOM 681 C C . ARG A 1 87 ? 6.171 20.445 2.297 1.00 57.97 87 ARG A C 1
ATOM 683 O O . ARG A 1 87 ? 7.042 21.318 2.216 1.00 57.97 87 ARG A O 1
ATOM 690 N N . PRO A 1 88 ? 4.900 20.715 2.650 1.00 58.75 88 PRO A N 1
ATOM 691 C CA . PRO A 1 88 ? 4.541 22.034 3.123 1.00 58.75 88 PRO A CA 1
ATOM 692 C C . PRO A 1 88 ? 5.514 22.354 4.247 1.00 58.75 88 PRO A C 1
ATOM 694 O O . PRO A 1 88 ? 5.723 21.549 5.161 1.00 58.75 88 PRO A O 1
ATOM 697 N N . ARG A 1 89 ? 6.194 23.493 4.112 1.00 60.12 89 ARG A N 1
ATOM 698 C CA . ARG A 1 89 ? 6.990 24.047 5.195 1.00 60.12 89 ARG A CA 1
ATOM 699 C C . ARG A 1 89 ? 6.063 24.036 6.402 1.00 60.12 89 ARG A C 1
ATOM 701 O O . ARG A 1 89 ? 4.978 24.605 6.315 1.00 60.12 89 ARG A O 1
ATOM 708 N N . VAL A 1 90 ? 6.443 23.322 7.460 1.00 60.97 90 VAL A N 1
ATOM 709 C CA . VAL A 1 90 ? 5.699 23.356 8.716 1.00 60.97 90 VAL A CA 1
ATOM 710 C C . VAL A 1 90 ? 5.857 24.783 9.223 1.00 60.97 90 VAL A C 1
ATOM 712 O O . VAL A 1 90 ? 6.858 25.133 9.842 1.00 60.97 90 VAL A O 1
ATOM 715 N N . GLU A 1 91 ? 4.946 25.658 8.815 1.00 62.47 91 GLU A N 1
ATOM 716 C CA . GLU A 1 91 ? 4.676 26.873 9.557 1.00 62.47 91 GLU A CA 1
ATOM 717 C C . GLU A 1 91 ? 4.197 26.419 10.936 1.00 62.47 91 GLU A C 1
ATOM 719 O O . GLU A 1 91 ? 3.509 25.395 11.028 1.00 62.47 91 GLU A O 1
ATOM 724 N N . ASP A 1 92 ? 4.572 27.149 11.991 1.00 64.06 92 ASP A N 1
ATOM 725 C CA . ASP A 1 92 ? 4.034 26.995 13.350 1.00 64.06 92 ASP A CA 1
ATOM 726 C C . ASP A 1 92 ? 2.533 27.348 13.344 1.00 64.06 92 ASP A C 1
ATOM 728 O O . ASP A 1 92 ? 2.075 28.345 13.898 1.00 64.06 92 ASP A O 1
ATOM 732 N N . SER A 1 93 ? 1.763 26.555 12.614 1.00 69.38 93 SER A N 1
ATOM 733 C CA . SER A 1 93 ? 0.326 26.621 12.484 1.00 69.38 93 SER A CA 1
ATOM 734 C C . SER A 1 93 ? -0.230 25.569 13.427 1.00 69.38 93 SER A C 1
ATOM 736 O O . SER A 1 93 ? 0.158 24.402 13.399 1.00 69.38 93 SER A O 1
ATOM 738 N N . HIS A 1 94 ? -1.109 26.006 14.319 1.00 76.44 94 HIS A N 1
ATOM 739 C CA . HIS A 1 94 ? -1.909 25.114 15.139 1.00 76.44 94 HIS A CA 1
ATOM 740 C C . HIS A 1 94 ? -3.213 24.877 14.377 1.00 76.44 94 HIS A C 1
ATOM 742 O O . HIS A 1 94 ? -4.080 25.754 14.421 1.00 76.44 94 HIS A O 1
ATOM 748 N N . PRO A 1 95 ? -3.347 23.773 13.617 1.00 82.38 95 PRO A N 1
ATOM 749 C CA . PRO A 1 95 ? -4.586 23.504 12.907 1.00 82.38 95 PRO A CA 1
ATOM 750 C C . PRO A 1 95 ? -5.724 23.321 13.912 1.00 82.38 95 PRO A C 1
ATOM 752 O O . PRO A 1 95 ? -5.546 22.734 14.985 1.00 82.38 95 PRO A O 1
ATOM 755 N N . GLU A 1 96 ? -6.901 23.821 13.550 1.00 88.06 96 GLU A N 1
ATOM 756 C CA . GLU A 1 96 ? -8.122 23.531 14.290 1.00 88.06 96 GLU A CA 1
ATOM 757 C C . GLU A 1 96 ? -8.431 22.037 14.139 1.00 88.06 96 GLU A C 1
ATOM 759 O O . GLU A 1 96 ? -8.611 21.534 13.036 1.00 88.06 96 GLU A O 1
ATOM 764 N N . THR A 1 97 ? -8.398 21.317 15.259 1.00 92.88 97 THR A N 1
ATOM 765 C CA . THR A 1 97 ? -8.562 19.850 15.333 1.00 92.88 97 THR A CA 1
ATOM 766 C C . THR A 1 97 ? -9.695 19.451 16.276 1.00 92.88 97 THR A C 1
ATOM 768 O O . THR A 1 97 ? -9.857 18.281 16.619 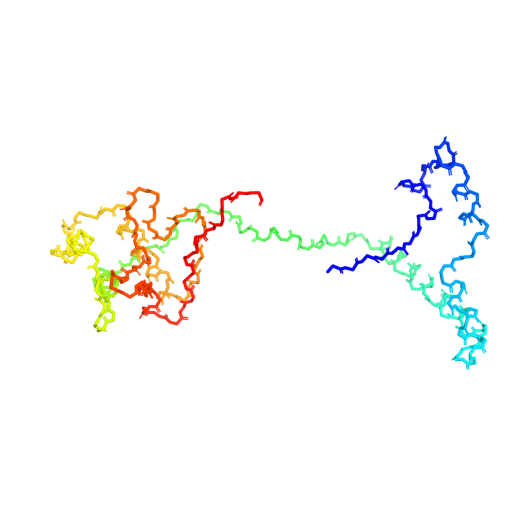1.00 92.88 97 THR A O 1
ATOM 771 N N . SER A 1 98 ? -10.470 20.432 16.740 1.00 94.25 98 SER A N 1
ATOM 772 C CA . SER A 1 98 ? -11.632 20.208 17.589 1.00 94.25 98 SER A CA 1
ATOM 773 C C . SER A 1 98 ? -12.752 19.528 16.814 1.00 94.25 98 SER A C 1
ATOM 775 O O . SER A 1 98 ? -13.135 19.986 15.741 1.00 94.25 98 SER A O 1
ATOM 777 N N . VAL A 1 99 ? -13.330 18.501 17.426 1.00 95.69 99 VAL A N 1
ATOM 778 C CA . VAL A 1 99 ? -14.551 17.827 16.980 1.00 95.69 99 VAL A CA 1
ATOM 779 C C . VAL A 1 99 ? -15.627 18.084 18.032 1.00 95.69 99 VAL A C 1
ATOM 781 O O . VAL A 1 99 ? -15.335 18.083 19.231 1.00 95.69 99 VAL A O 1
ATOM 784 N N . ALA A 1 100 ? -16.856 18.352 17.595 1.00 96.12 100 ALA A N 1
ATOM 785 C CA . ALA A 1 100 ? -17.972 18.585 18.502 1.00 96.12 100 ALA A CA 1
ATOM 786 C C . ALA A 1 100 ? -18.310 17.310 19.303 1.00 96.12 100 ALA A C 1
ATOM 788 O O . ALA A 1 100 ? -18.120 16.192 18.823 1.00 96.12 100 ALA A O 1
ATOM 789 N N . LEU A 1 101 ? -18.759 17.466 20.553 1.00 94.88 101 LEU A N 1
ATOM 790 C CA . LEU A 1 101 ? -18.981 16.330 21.457 1.00 94.88 101 LEU A CA 1
ATOM 791 C C . LEU A 1 101 ? -20.087 15.388 20.962 1.00 94.88 101 LEU A C 1
ATOM 793 O O . LEU A 1 101 ? -19.936 14.177 21.068 1.00 94.88 101 LEU A O 1
ATOM 797 N N . ASP A 1 102 ? -21.155 15.938 20.394 1.00 95.44 102 ASP A N 1
ATOM 798 C CA . ASP A 1 102 ? -22.241 15.188 19.756 1.00 95.44 102 ASP A CA 1
ATOM 799 C C . ASP A 1 102 ? -21.724 14.326 18.596 1.00 95.44 102 ASP A C 1
ATOM 801 O O . ASP A 1 102 ? -22.014 13.133 18.529 1.00 95.44 102 ASP A O 1
ATOM 805 N N . ALA A 1 103 ? -20.857 14.883 17.747 1.00 95.88 103 ALA A N 1
ATOM 806 C CA . ALA A 1 103 ? -20.189 14.112 16.704 1.00 95.88 103 ALA A CA 1
ATOM 807 C C . ALA A 1 103 ? -19.297 13.004 17.299 1.00 95.88 103 ALA A C 1
ATOM 809 O O . ALA A 1 103 ? -19.291 11.881 16.801 1.00 95.88 103 ALA A O 1
ATOM 810 N N . LEU A 1 104 ? -18.574 13.267 18.394 1.00 96.06 104 LEU A N 1
ATOM 811 C CA . LEU A 1 104 ? -17.780 12.234 19.075 1.00 96.06 104 LEU A CA 1
ATOM 812 C C . LEU A 1 104 ? -18.649 11.120 19.679 1.00 96.06 104 LEU A C 1
ATOM 814 O O . LEU A 1 104 ? -18.232 9.963 19.654 1.00 96.06 104 LEU A O 1
ATOM 818 N N . GLU A 1 105 ? -19.834 11.434 20.201 1.00 95.31 105 GLU A N 1
ATOM 819 C CA . GLU A 1 105 ? -20.807 10.456 20.710 1.00 95.31 105 GLU A CA 1
ATOM 820 C C . GLU A 1 105 ? -21.340 9.545 19.590 1.00 95.31 105 GLU A C 1
ATOM 822 O O . GLU A 1 105 ? -21.393 8.317 19.751 1.00 95.31 105 GLU A O 1
ATOM 827 N N . GLU A 1 106 ? -21.666 10.122 18.431 1.00 95.69 106 GLU A N 1
ATOM 828 C CA . GLU A 1 106 ? -22.084 9.379 17.237 1.00 95.69 106 GLU A CA 1
ATOM 829 C C . GLU A 1 106 ? -20.964 8.465 16.721 1.00 95.69 106 GLU A C 1
ATOM 831 O O . GLU A 1 106 ? -21.175 7.265 16.517 1.00 95.69 106 GLU A O 1
ATOM 836 N N . LEU A 1 107 ? -19.747 9.003 16.577 1.00 96.81 107 LEU A N 1
ATOM 837 C CA . LEU A 1 107 ? -18.578 8.244 16.128 1.00 96.81 107 LEU A CA 1
ATOM 838 C C . LEU A 1 107 ? -18.216 7.131 17.117 1.00 96.81 107 LEU A C 1
ATOM 840 O O . LEU A 1 107 ? -17.883 6.024 16.699 1.00 96.81 107 LEU A O 1
ATOM 844 N N . ASN A 1 108 ? -18.311 7.387 18.425 1.00 96.50 108 ASN A N 1
ATOM 845 C CA . ASN A 1 108 ? -18.087 6.369 19.448 1.00 96.50 108 ASN A CA 1
ATOM 846 C C . ASN A 1 108 ? -19.074 5.206 19.300 1.00 96.50 108 ASN A C 1
ATOM 848 O O . ASN A 1 108 ? -18.666 4.047 19.305 1.00 96.50 108 ASN A O 1
ATOM 852 N N . SER A 1 109 ? -20.358 5.514 19.116 1.00 95.38 109 SER A N 1
ATOM 853 C CA . SER A 1 109 ? -21.401 4.503 18.925 1.00 95.38 109 SER A CA 1
ATOM 854 C C . SER A 1 109 ? -21.148 3.673 17.662 1.00 95.38 109 SER A C 1
ATOM 856 O O . SER A 1 109 ? -21.208 2.444 17.702 1.00 95.38 109 SER A O 1
ATOM 858 N N . ALA A 1 110 ? -20.777 4.326 16.556 1.00 95.94 110 ALA A N 1
ATOM 859 C CA . ALA A 1 110 ? -20.453 3.651 15.302 1.00 95.94 110 ALA A CA 1
ATOM 860 C C . ALA A 1 110 ? -19.206 2.751 15.415 1.00 95.94 110 ALA A C 1
ATOM 862 O O . ALA A 1 110 ? -19.199 1.634 14.905 1.00 95.94 110 ALA A O 1
ATOM 863 N N . LEU A 1 111 ? -18.173 3.183 16.148 1.00 96.25 111 LEU A N 1
ATOM 864 C CA . LEU A 1 111 ? -16.954 2.396 16.387 1.00 96.25 111 LEU A CA 1
ATOM 865 C C . LEU A 1 111 ? -17.188 1.121 17.214 1.00 96.25 111 LEU A C 1
ATOM 867 O O . LEU A 1 111 ? -16.351 0.216 17.192 1.00 96.25 111 LEU A O 1
ATOM 871 N N . LEU A 1 112 ? -18.285 1.062 17.970 1.00 95.19 112 LEU A N 1
ATOM 872 C CA . LEU A 1 112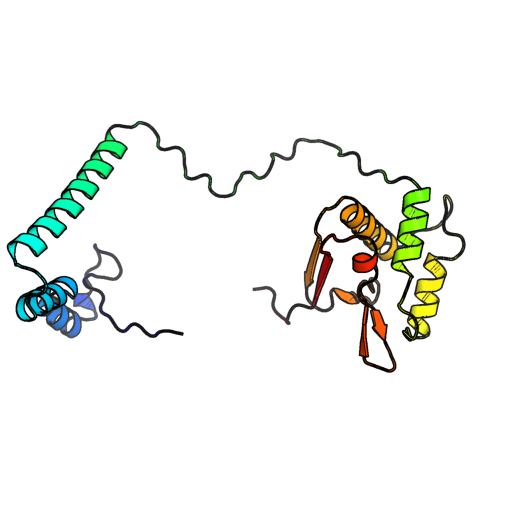 ? -18.656 -0.081 18.808 1.00 95.19 112 LEU A CA 1
ATOM 873 C C . LEU A 1 112 ? -19.702 -0.985 18.145 1.00 95.19 112 LEU A C 1
ATOM 875 O O . LEU A 1 112 ? -19.939 -2.095 18.629 1.00 95.19 112 LEU A O 1
ATOM 879 N N . ALA A 1 113 ? -20.296 -0.540 17.037 1.00 94.56 113 ALA A N 1
ATOM 880 C CA . ALA A 1 113 ? -21.261 -1.313 16.280 1.00 94.56 113 ALA A CA 1
ATOM 881 C C . ALA A 1 113 ? -20.591 -2.503 15.578 1.00 94.56 113 ALA A C 1
ATOM 883 O O . ALA A 1 113 ? -19.502 -2.405 15.007 1.00 94.56 113 ALA A O 1
ATOM 884 N N . VAL A 1 114 ? -21.275 -3.646 15.606 1.00 95.31 114 VAL A N 1
ATOM 885 C CA . VAL A 1 114 ? -20.902 -4.848 14.857 1.00 95.31 114 VAL A CA 1
ATOM 886 C C . VAL A 1 114 ? -22.114 -5.362 14.074 1.00 95.31 114 VAL A C 1
ATOM 888 O O . VAL A 1 114 ? -23.246 -5.129 14.507 1.00 95.31 114 VAL A O 1
ATOM 891 N N . PRO A 1 115 ? -21.915 -6.053 12.937 1.00 95.00 115 PRO A N 1
ATOM 892 C CA . PRO A 1 115 ? -23.012 -6.586 12.138 1.00 95.00 115 PRO A CA 1
ATOM 893 C C . PRO A 1 115 ? -23.886 -7.570 12.922 1.00 95.00 115 PRO A C 1
ATOM 895 O O . PRO A 1 115 ? -23.425 -8.237 13.852 1.00 95.00 115 PRO A O 1
ATOM 898 N N . GLU A 1 116 ? -25.147 -7.709 12.512 1.00 94.94 116 GLU A N 1
ATOM 899 C CA . GLU A 1 116 ? -26.041 -8.714 13.087 1.00 94.94 116 GLU A CA 1
ATOM 900 C C . GLU A 1 116 ? -25.438 -10.122 12.943 1.00 94.94 116 GLU A C 1
ATOM 902 O O . GLU A 1 116 ? -24.939 -10.503 11.884 1.00 94.94 116 GLU A O 1
ATOM 907 N N . GLY A 1 117 ? -25.461 -10.894 14.033 1.00 95.31 117 GLY A N 1
ATOM 908 C CA . GLY A 1 117 ? -24.859 -12.228 14.090 1.00 95.31 117 GLY A CA 1
ATOM 909 C C . GLY A 1 117 ? -23.349 -12.252 14.356 1.00 95.31 117 GLY A C 1
ATOM 910 O O . GLY A 1 117 ? -22.804 -13.342 14.514 1.00 95.31 117 GLY A O 1
ATOM 911 N N . PHE A 1 118 ? -22.678 -11.097 14.460 1.00 97.62 118 PHE A N 1
ATOM 912 C CA . PHE A 1 118 ? -21.253 -11.031 14.788 1.00 97.62 118 PHE A CA 1
ATOM 913 C C . PHE A 1 118 ? -21.003 -11.279 16.284 1.00 97.62 118 PHE A C 1
ATOM 915 O O . PHE A 1 118 ? -21.505 -10.564 17.154 1.00 97.62 118 PHE A O 1
ATOM 922 N N . THR A 1 119 ? -20.170 -12.269 16.597 1.00 97.62 119 THR A N 1
ATOM 923 C CA . THR A 1 119 ? -19.854 -12.689 17.965 1.00 97.62 119 THR A CA 1
ATOM 924 C C . THR A 1 119 ? -18.469 -12.195 18.379 1.00 97.62 119 THR A C 1
ATOM 926 O O . THR A 1 119 ? -17.439 -12.797 18.072 1.00 97.62 119 THR A O 1
ATOM 929 N N . VAL A 1 120 ? -18.428 -11.091 19.130 1.00 97.38 120 VAL A N 1
ATOM 930 C CA . VAL A 1 120 ? -17.185 -10.557 19.712 1.00 97.38 120 VAL A CA 1
ATOM 931 C C . VAL A 1 120 ? -16.721 -11.430 20.883 1.00 97.38 120 VAL A C 1
ATOM 933 O O . VAL A 1 120 ? -17.517 -11.860 21.718 1.00 97.38 120 VAL A O 1
ATOM 936 N N . HIS A 1 121 ? -15.406 -11.629 21.018 1.00 97.88 121 HIS A N 1
ATOM 937 C CA . HIS A 1 121 ? -14.840 -12.358 22.155 1.00 97.88 121 HIS A CA 1
ATOM 938 C C . HIS A 1 121 ? -15.282 -11.748 23.507 1.00 97.88 121 HIS A C 1
ATOM 940 O O . HIS A 1 121 ? -15.070 -10.551 23.719 1.00 97.88 121 HIS A O 1
ATOM 946 N N . PRO A 1 122 ? -15.780 -12.529 24.490 1.00 96.44 122 PRO A N 1
ATOM 947 C CA . PRO A 1 122 ? -16.407 -11.989 25.707 1.00 96.44 122 PRO A CA 1
ATOM 948 C C . PRO A 1 122 ? -15.542 -11.014 26.522 1.00 96.44 122 PRO A C 1
ATOM 950 O O . PRO A 1 122 ? -16.035 -10.023 27.061 1.00 96.44 122 PRO A O 1
ATOM 953 N N . LYS A 1 123 ? -14.225 -11.264 26.608 1.00 94.75 123 LYS A N 1
ATOM 954 C CA . LYS A 1 123 ? -13.297 -10.339 27.290 1.00 94.75 123 LYS A CA 1
ATOM 955 C C . LYS A 1 123 ? -13.171 -8.998 26.561 1.00 94.75 123 LYS A C 1
ATOM 957 O O . LYS A 1 123 ? -13.074 -7.973 27.227 1.00 94.75 123 LYS A O 1
ATOM 962 N N . LEU A 1 124 ? -13.185 -9.022 25.226 1.00 95.44 124 LEU A N 1
ATOM 963 C CA . LEU A 1 124 ? -13.111 -7.823 24.397 1.00 95.44 124 LEU A CA 1
ATOM 964 C C . LEU A 1 124 ? -14.445 -7.076 24.422 1.00 95.44 124 LEU A C 1
ATOM 966 O O . LEU A 1 124 ? -14.445 -5.872 24.626 1.00 95.44 124 LEU A O 1
ATOM 970 N N . ALA A 1 125 ? -15.575 -7.784 24.351 1.00 94.44 125 ALA A N 1
ATOM 971 C CA . ALA A 1 125 ? -16.902 -7.184 24.493 1.00 94.44 125 ALA A CA 1
ATOM 972 C C . ALA A 1 125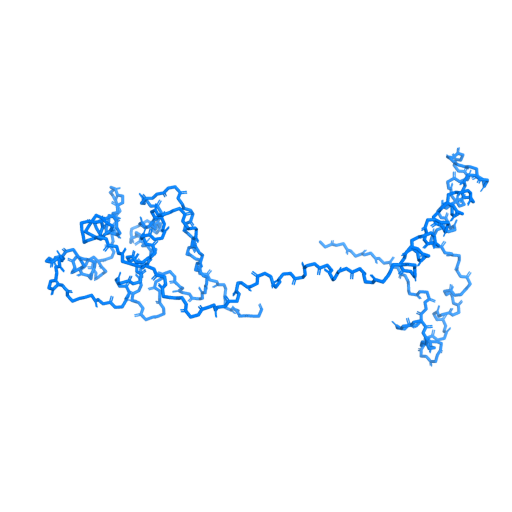 ? -17.029 -6.375 25.798 1.00 94.44 125 ALA A C 1
ATOM 974 O O . ALA A 1 125 ? -17.498 -5.243 25.783 1.00 94.44 125 ALA A O 1
ATOM 975 N N . ARG A 1 126 ? -16.507 -6.898 26.920 1.00 92.31 126 ARG A N 1
ATOM 976 C CA . ARG A 1 126 ? -16.464 -6.171 28.203 1.00 92.31 126 ARG A CA 1
ATOM 977 C C . ARG A 1 126 ? -15.561 -4.931 28.180 1.00 92.31 126 ARG A C 1
ATOM 979 O O . ARG A 1 126 ? -15.789 -4.008 28.956 1.00 92.31 126 ARG A O 1
ATOM 986 N N . GLN A 1 127 ? -14.499 -4.934 27.379 1.00 91.25 127 GLN A N 1
ATOM 987 C CA . GLN A 1 127 ? -13.626 -3.771 27.208 1.00 91.25 127 GLN A CA 1
ATOM 988 C C . GLN A 1 127 ? -14.306 -2.712 26.334 1.00 91.25 127 GLN A C 1
ATOM 990 O O . GLN A 1 127 ? -14.318 -1.544 26.706 1.00 91.25 127 GLN A O 1
ATOM 995 N N . LEU A 1 128 ? -14.922 -3.127 25.225 1.00 92.31 128 LEU A N 1
ATOM 996 C CA . LEU A 1 128 ? -15.660 -2.256 24.311 1.00 92.31 128 LEU A CA 1
ATOM 997 C C . LEU A 1 128 ? -16.882 -1.624 24.988 1.00 92.31 128 LEU A C 1
ATOM 999 O O . LEU A 1 128 ? -17.065 -0.419 24.892 1.00 92.31 128 LEU A O 1
ATOM 1003 N N . SER A 1 129 ? -17.639 -2.373 25.794 1.00 90.75 129 SER A N 1
ATOM 1004 C CA . SER A 1 129 ? -18.807 -1.833 26.509 1.00 90.75 129 SER A CA 1
ATOM 1005 C C . SER A 1 129 ? -18.457 -0.722 27.510 1.00 90.75 129 SER A C 1
ATOM 1007 O O . SER A 1 129 ? -19.318 0.057 27.906 1.00 90.75 129 SER A O 1
ATOM 1009 N N . ARG A 1 130 ? -17.199 -0.644 27.973 1.00 90.00 130 ARG A N 1
ATOM 1010 C CA . ARG A 1 130 ? -16.736 0.458 28.837 1.00 90.00 130 ARG A CA 1
ATOM 1011 C C . ARG A 1 130 ? -16.534 1.758 28.067 1.00 90.00 130 ARG A C 1
ATOM 1013 O O . ARG A 1 130 ? -16.557 2.802 28.697 1.00 90.00 130 ARG A O 1
ATOM 1020 N N . ARG A 1 131 ? -16.316 1.682 26.751 1.00 90.50 131 ARG A N 1
ATOM 1021 C CA . ARG A 1 131 ? -16.198 2.850 25.868 1.00 90.50 131 ARG A CA 1
ATOM 1022 C C . ARG A 1 131 ? -17.553 3.502 25.605 1.00 90.50 131 ARG A C 1
ATOM 1024 O O . ARG A 1 131 ? -17.606 4.695 25.348 1.00 90.50 131 ARG A O 1
ATOM 1031 N N . GLU A 1 132 ? -18.630 2.724 25.679 1.00 86.88 132 GLU A N 1
ATOM 1032 C CA . GLU A 1 132 ? -20.006 3.206 25.519 1.00 86.88 132 GLU A CA 1
ATOM 1033 C C . GLU A 1 132 ? -20.554 3.818 26.812 1.00 86.88 132 GLU A C 1
ATOM 1035 O O . GLU A 1 132 ? -21.213 4.855 26.808 1.00 86.88 132 GLU A O 1
ATOM 1040 N N . LYS A 1 133 ? -20.286 3.156 27.942 1.00 81.50 133 LYS A N 1
ATOM 1041 C CA . LYS A 1 133 ? -20.903 3.499 29.218 1.00 81.50 133 LYS A CA 1
ATOM 1042 C C . LYS A 1 133 ? -20.439 4.871 29.717 1.00 81.50 133 LYS A C 1
ATOM 1044 O O . LYS A 1 133 ? -19.257 5.052 29.984 1.00 81.50 133 LYS A O 1
ATOM 1049 N N . ASP A 1 134 ? -21.393 5.767 29.962 1.00 81.00 134 ASP A N 1
ATOM 1050 C CA . ASP A 1 134 ? -21.168 7.096 30.546 1.00 81.00 134 ASP A CA 1
ATOM 1051 C C . ASP A 1 134 ? -20.255 8.003 29.680 1.00 81.00 134 ASP A C 1
ATOM 1053 O O . ASP A 1 134 ? -19.601 8.902 30.209 1.00 81.00 134 ASP A O 1
ATOM 1057 N N . PHE A 1 135 ? -20.190 7.772 28.356 1.00 90.31 135 PHE A N 1
ATOM 1058 C CA . PHE A 1 135 ? -19.429 8.620 27.429 1.00 90.31 135 PHE A CA 1
ATOM 1059 C C . PHE A 1 135 ? -20.006 10.044 27.397 1.00 90.31 135 PHE A C 1
ATOM 1061 O O . PHE A 1 135 ? -21.214 10.221 27.265 1.00 90.31 135 PHE A O 1
ATOM 1068 N N . GLY A 1 136 ? -19.148 11.051 27.561 1.00 87.31 136 GLY A N 1
ATOM 1069 C CA . GLY A 1 136 ? -19.551 12.448 27.718 1.00 87.31 136 GLY A CA 1
ATOM 1070 C C . GLY A 1 136 ? -18.414 13.324 28.264 1.00 87.31 136 GLY A C 1
ATOM 1071 O O . GLY A 1 136 ? -17.260 12.888 28.275 1.00 87.31 136 GLY A O 1
ATOM 1072 N N . PRO A 1 137 ? -18.705 14.544 28.757 1.00 86.50 137 PRO A N 1
ATOM 1073 C CA . PRO A 1 137 ? -17.682 15.523 29.149 1.00 86.50 137 PRO A CA 1
ATOM 1074 C C . PRO A 1 137 ? -16.719 15.054 30.250 1.00 86.50 137 PRO A C 1
ATOM 1076 O O . PRO A 1 137 ? -15.540 15.398 30.222 1.00 86.50 137 PRO A O 1
ATOM 1079 N N . ASP A 1 138 ? -17.212 14.262 31.206 1.00 88.50 138 ASP A N 1
ATOM 1080 C CA . ASP A 1 138 ? -16.430 13.760 32.345 1.00 88.50 138 ASP A CA 1
ATOM 1081 C C . ASP A 1 138 ? -15.814 12.370 32.082 1.00 88.50 138 ASP A C 1
ATOM 1083 O O . ASP A 1 138 ? -15.208 11.766 32.975 1.00 88.50 138 ASP A O 1
ATOM 1087 N N . PHE A 1 139 ? -15.975 11.834 30.867 1.00 90.69 139 PHE A N 1
ATOM 1088 C CA . PHE A 1 139 ? -15.490 10.505 30.516 1.00 90.69 139 PHE A CA 1
ATOM 1089 C C . PHE A 1 139 ? -13.961 10.480 30.410 1.00 90.69 139 PHE A C 1
ATOM 1091 O O . PHE A 1 139 ? -13.337 11.279 29.710 1.00 90.69 139 PHE A O 1
ATOM 1098 N N . GLN A 1 140 ? -13.335 9.512 31.080 1.00 90.12 140 GLN A N 1
ATOM 1099 C CA . GLN A 1 140 ? -11.890 9.316 31.001 1.00 90.12 140 GLN A CA 1
ATOM 1100 C C . GLN A 1 140 ? -11.527 8.487 29.766 1.00 90.12 140 GLN A C 1
ATOM 1102 O O . GLN A 1 140 ? -11.663 7.265 29.759 1.00 90.12 140 GLN A O 1
ATOM 1107 N N . LEU A 1 141 ? -11.029 9.163 28.730 1.00 91.38 141 LEU A N 1
ATOM 1108 C CA . LEU A 1 141 ? -10.562 8.525 27.501 1.00 91.38 141 LEU A CA 1
ATOM 1109 C C . LEU A 1 141 ? -9.232 7.787 27.701 1.00 91.38 141 LEU A C 1
ATOM 1111 O O . LEU A 1 141 ? -8.228 8.360 28.126 1.00 91.38 141 LEU A O 1
ATOM 1115 N N . GLU A 1 142 ? -9.204 6.514 27.306 1.00 92.44 142 GLU A N 1
ATOM 1116 C CA . GLU A 1 142 ? -7.960 5.764 27.129 1.00 92.44 142 GLU A CA 1
ATOM 1117 C C . GLU A 1 142 ? -7.307 6.100 25.779 1.00 92.44 142 GLU A C 1
ATOM 1119 O O . GLU A 1 142 ? -7.982 6.430 24.803 1.00 92.44 142 GLU A O 1
ATOM 1124 N N . TRP A 1 143 ? -5.984 5.933 25.686 1.00 96.25 143 TRP A N 1
ATOM 1125 C CA . TRP A 1 143 ? -5.204 6.294 24.495 1.00 96.25 143 TRP A CA 1
ATOM 1126 C C . TRP A 1 143 ? -5.750 5.691 23.195 1.00 96.25 143 TRP A C 1
ATOM 1128 O O . TRP A 1 143 ? -5.960 6.395 22.213 1.00 96.25 143 TRP A O 1
ATOM 1138 N N . ALA A 1 144 ? -6.006 4.382 23.186 1.00 95.75 144 ALA A N 1
ATOM 1139 C CA . ALA A 1 144 ? -6.494 3.684 21.998 1.00 95.75 144 ALA A CA 1
ATOM 1140 C C . ALA A 1 144 ? -7.949 4.030 21.643 1.00 95.75 144 ALA A C 1
ATOM 1142 O O . ALA A 1 144 ? -8.369 3.841 20.505 1.00 95.75 144 ALA A O 1
ATOM 1143 N N . HIS A 1 145 ? -8.727 4.522 22.611 1.00 95.62 145 HIS A N 1
ATOM 1144 C CA . HIS A 1 145 ? -10.079 5.011 22.357 1.00 95.62 145 HIS A CA 1
ATOM 1145 C C . HIS A 1 145 ? -10.025 6.384 21.682 1.00 95.62 145 HIS A C 1
ATOM 1147 O O . HIS A 1 145 ? -10.656 6.569 20.646 1.00 95.62 145 HIS A O 1
ATOM 1153 N N . ALA A 1 146 ? -9.190 7.296 22.190 1.00 96.56 146 ALA A N 1
ATOM 1154 C CA . ALA A 1 146 ? -8.938 8.585 21.546 1.00 96.56 146 ALA A CA 1
ATOM 1155 C C . ALA A 1 146 ? -8.351 8.427 20.127 1.00 96.56 146 ALA A C 1
ATOM 1157 O O . ALA A 1 146 ? -8.781 9.113 19.206 1.00 96.56 146 ALA A O 1
ATOM 1158 N N . GLU A 1 147 ? -7.424 7.480 19.928 1.00 97.62 147 GLU A N 1
ATOM 1159 C CA . GLU A 1 147 ? -6.871 7.131 18.607 1.00 97.62 147 GLU A CA 1
ATOM 1160 C C . GLU A 1 147 ? -7.974 6.683 17.629 1.00 97.62 147 GLU A C 1
ATOM 1162 O O . GLU A 1 147 ? -8.015 7.147 16.491 1.00 97.62 147 GLU A O 1
ATOM 1167 N N . ALA A 1 148 ? -8.899 5.824 18.071 1.00 97.06 148 ALA A N 1
ATOM 1168 C CA . ALA A 1 148 ? -10.006 5.362 17.236 1.00 97.06 148 ALA A CA 1
ATOM 1169 C C . ALA A 1 148 ? -10.978 6.496 16.869 1.00 97.06 148 ALA A C 1
ATOM 1171 O O . ALA A 1 148 ? -11.395 6.577 15.716 1.00 97.06 148 ALA A O 1
ATOM 1172 N N . LEU A 1 149 ? -11.293 7.392 17.813 1.00 97.56 149 LEU A N 1
ATOM 1173 C CA . LEU A 1 149 ? -12.139 8.566 17.561 1.00 97.56 149 LEU A CA 1
ATOM 1174 C C . LEU A 1 149 ? -11.500 9.528 16.553 1.00 97.56 149 LEU A C 1
ATOM 1176 O O . LEU A 1 149 ? -12.192 10.013 15.665 1.00 97.56 149 LEU A O 1
ATOM 1180 N N . ALA A 1 150 ? -10.186 9.745 16.635 1.00 97.62 150 ALA A N 1
ATOM 1181 C CA . ALA A 1 150 ? -9.464 10.562 15.662 1.00 97.62 150 ALA A CA 1
ATOM 1182 C C . ALA A 1 150 ? -9.486 9.941 14.254 1.00 97.62 150 ALA A C 1
ATOM 1184 O O . ALA A 1 150 ? -9.656 10.644 13.262 1.00 97.62 150 ALA A O 1
ATOM 1185 N N . PHE A 1 151 ? -9.347 8.616 14.138 1.00 97.81 151 PHE A N 1
ATOM 1186 C CA . PHE A 1 151 ? -9.494 7.951 12.840 1.00 97.81 151 PHE A CA 1
ATOM 1187 C C . PHE A 1 151 ? -10.922 8.033 12.305 1.00 97.81 151 PHE A C 1
ATOM 1189 O O . PHE A 1 151 ? -11.118 8.259 11.115 1.00 97.81 151 PHE A O 1
ATOM 1196 N N . ALA A 1 152 ? -11.914 7.893 13.178 1.00 97.50 152 ALA A N 1
ATOM 1197 C CA . ALA A 1 152 ? -13.313 8.024 12.813 1.00 97.50 152 ALA A CA 1
ATOM 1198 C C . ALA A 1 152 ? -13.655 9.438 12.317 1.00 97.50 152 ALA A C 1
ATOM 1200 O O . ALA A 1 152 ? -14.300 9.564 11.277 1.00 97.50 152 ALA A O 1
ATOM 1201 N N . SER A 1 153 ? -13.170 10.489 12.989 1.00 97.94 153 SER A N 1
ATOM 1202 C CA . SER A 1 153 ? -13.420 11.877 12.578 1.00 97.94 153 SER A CA 1
ATOM 1203 C C . SER A 1 153 ? -12.758 12.203 11.238 1.00 97.94 153 SER A C 1
ATOM 1205 O O . SER A 1 153 ? -13.416 12.704 10.333 1.00 97.94 153 SER A O 1
ATOM 1207 N N . LEU A 1 154 ? -11.491 11.817 11.052 1.00 97.12 154 LEU A N 1
ATOM 1208 C CA . LEU A 1 154 ? -10.791 11.984 9.772 1.00 97.12 154 LEU A CA 1
ATOM 1209 C C . LEU A 1 154 ? -11.492 11.220 8.636 1.00 97.12 154 LEU A C 1
ATOM 1211 O O . LEU A 1 154 ? -11.633 11.740 7.528 1.00 97.12 154 LEU A O 1
ATOM 1215 N N . SER A 1 155 ? -11.979 10.006 8.911 1.00 97.00 155 SER A N 1
ATOM 1216 C CA . SER A 1 155 ? -12.753 9.227 7.941 1.00 97.00 155 SER A CA 1
ATOM 1217 C C . SER A 1 155 ? -14.057 9.932 7.560 1.00 97.00 155 SER A C 1
ATOM 1219 O O . SER A 1 155 ? -14.410 9.990 6.377 1.00 97.00 155 SER A O 1
ATOM 1221 N N . GLN A 1 156 ? -14.770 10.501 8.536 1.00 96.56 156 GLN A N 1
ATOM 1222 C CA . GLN A 1 156 ? -15.992 11.276 8.305 1.00 96.56 156 GLN A CA 1
ATOM 1223 C C . GLN A 1 156 ? -15.725 12.530 7.453 1.00 96.56 156 GLN A C 1
ATOM 1225 O O . GLN A 1 156 ? -16.541 12.876 6.602 1.00 96.56 156 GLN A O 1
ATOM 1230 N N . GLU A 1 157 ? -14.555 13.154 7.603 1.00 95.56 157 GLU A N 1
ATOM 1231 C CA . GLU A 1 157 ? -14.104 14.307 6.807 1.00 95.56 157 GLU A CA 1
ATOM 1232 C C . GLU A 1 157 ? -13.621 13.956 5.385 1.00 95.56 157 GLU A C 1
ATOM 1234 O O . GLU A 1 157 ? -13.238 14.843 4.620 1.00 95.56 157 GLU A O 1
ATOM 1239 N N . GLY A 1 158 ? -13.636 12.680 4.986 1.00 96.25 158 GLY A N 1
ATOM 1240 C CA . GLY A 1 158 ? -13.186 12.275 3.649 1.00 96.25 158 GLY A CA 1
ATOM 1241 C C . GLY A 1 158 ? -11.688 11.982 3.544 1.00 96.25 158 GLY A C 1
ATOM 1242 O O . GLY A 1 158 ? -11.179 11.794 2.436 1.00 96.25 158 GLY A O 1
ATOM 1243 N N . ILE A 1 159 ? -10.960 11.959 4.665 1.00 96.94 159 ILE A N 1
ATOM 1244 C CA . ILE A 1 159 ? -9.505 11.789 4.683 1.00 96.94 159 ILE A CA 1
ATOM 1245 C C . ILE A 1 159 ? -9.168 10.293 4.775 1.00 96.94 159 ILE A C 1
ATOM 1247 O O . ILE A 1 159 ? -9.460 9.661 5.792 1.00 96.94 159 ILE A O 1
ATOM 1251 N N . PRO A 1 160 ? -8.537 9.695 3.743 1.00 97.19 160 PRO A N 1
ATOM 1252 C CA . PRO A 1 160 ? -8.193 8.282 3.766 1.00 97.19 160 PRO A CA 1
ATOM 1253 C C . PRO A 1 160 ? -7.085 8.001 4.779 1.00 97.19 160 PRO A C 1
ATOM 1255 O O . PRO A 1 160 ? -6.121 8.758 4.911 1.00 97.19 160 PRO A O 1
ATOM 1258 N N . ILE A 1 161 ? -7.191 6.858 5.451 1.00 98.00 161 ILE A N 1
ATOM 1259 C CA . ILE A 1 161 ? -6.260 6.450 6.503 1.00 98.00 161 ILE A CA 1
ATOM 1260 C C . ILE A 1 161 ? -5.624 5.130 6.105 1.00 98.00 161 ILE A C 1
ATOM 1262 O O . ILE A 1 161 ? -6.302 4.188 5.697 1.00 98.00 161 ILE A O 1
ATOM 1266 N N . ARG A 1 162 ? -4.304 5.039 6.267 1.00 97.94 162 ARG A N 1
ATOM 1267 C CA . ARG A 1 162 ? -3.571 3.784 6.131 1.00 97.94 162 ARG A CA 1
ATOM 1268 C C . ARG A 1 162 ? -2.708 3.553 7.358 1.00 97.94 162 ARG A C 1
ATOM 1270 O O . ARG A 1 162 ? -1.798 4.325 7.641 1.00 97.94 162 ARG A O 1
ATOM 1277 N N . MET A 1 163 ? -2.955 2.437 8.029 1.00 97.50 163 MET A N 1
ATOM 1278 C CA . MET A 1 163 ? -2.132 1.919 9.109 1.00 97.50 163 MET A CA 1
ATOM 1279 C C . MET A 1 163 ? -1.586 0.554 8.705 1.00 97.50 163 MET A C 1
ATOM 1281 O O . MET A 1 163 ? -2.337 -0.371 8.405 1.00 97.50 163 MET A O 1
ATOM 1285 N N . THR A 1 164 ? -0.264 0.423 8.700 1.00 97.50 164 THR A N 1
ATOM 1286 C CA . THR A 1 164 ? 0.418 -0.828 8.372 1.00 97.50 164 THR A CA 1
ATOM 1287 C C . THR A 1 164 ? 1.504 -1.116 9.391 1.00 97.50 164 THR A C 1
ATOM 1289 O O . THR A 1 164 ? 2.235 -0.216 9.796 1.00 97.50 164 THR A O 1
ATOM 1292 N N . GLY A 1 165 ? 1.617 -2.378 9.782 1.00 98.00 165 GLY A N 1
ATOM 1293 C CA . GLY A 1 165 ? 2.648 -2.848 10.698 1.00 98.00 165 GLY A CA 1
ATOM 1294 C C . GLY A 1 165 ? 2.280 -4.198 11.293 1.00 98.00 165 GLY A C 1
ATOM 1295 O O . GLY A 1 165 ? 1.140 -4.652 11.174 1.00 98.00 165 GLY A O 1
ATOM 1296 N N . GLN A 1 166 ? 3.229 -4.844 11.955 1.00 98.25 166 GLN A N 1
ATOM 1297 C CA . GLN A 1 166 ? 3.005 -6.147 12.581 1.00 98.25 166 GLN A CA 1
ATOM 1298 C C . GLN A 1 166 ? 1.962 -6.016 13.695 1.00 98.25 166 GLN A C 1
ATOM 1300 O O . GLN A 1 166 ? 2.032 -5.100 14.517 1.00 98.25 166 GLN A O 1
ATOM 1305 N N . ASP A 1 167 ? 0.955 -6.893 13.674 1.00 97.50 167 ASP A N 1
ATOM 1306 C CA . ASP A 1 167 ? -0.158 -6.921 14.633 1.00 97.50 167 ASP A CA 1
ATOM 1307 C C . ASP A 1 167 ? -0.868 -5.566 14.844 1.00 97.50 167 ASP A C 1
ATOM 1309 O O . ASP A 1 167 ? -1.466 -5.320 15.895 1.00 97.50 167 ASP A O 1
ATOM 1313 N N . SER A 1 168 ? -0.821 -4.663 13.859 1.00 97.69 168 SER A N 1
ATOM 1314 C CA . SER A 1 168 ? -1.343 -3.298 13.994 1.00 97.69 168 SER A CA 1
ATOM 1315 C C . SER A 1 168 ? -2.852 -3.245 14.205 1.00 97.69 168 SER A C 1
ATOM 1317 O O . SER A 1 168 ? -3.314 -2.375 14.939 1.00 97.69 168 SER A O 1
ATOM 1319 N N . GLN A 1 169 ? -3.600 -4.201 13.648 1.00 97.62 169 GLN A N 1
ATOM 1320 C CA . GLN A 1 169 ? -5.056 -4.306 13.785 1.00 97.62 169 GLN A CA 1
ATOM 1321 C C . GLN A 1 169 ? -5.516 -4.446 15.247 1.00 97.62 169 GLN A C 1
ATOM 1323 O O . GLN A 1 169 ? -6.347 -3.673 15.731 1.00 97.62 169 GLN A O 1
ATOM 1328 N N . ARG A 1 170 ? -4.939 -5.413 15.972 1.00 97.69 170 ARG A N 1
ATOM 1329 C CA . ARG A 1 170 ? -5.187 -5.636 17.408 1.00 97.69 170 ARG A CA 1
ATOM 1330 C C . ARG A 1 170 ? -4.404 -4.645 18.271 1.00 97.69 170 ARG A C 1
ATOM 1332 O O . ARG A 1 170 ? -4.872 -4.224 19.329 1.00 97.69 170 ARG A O 1
ATOM 1339 N N . GLY A 1 171 ? -3.210 -4.286 17.813 1.00 97.44 171 GLY A N 1
ATOM 1340 C CA . GLY A 1 171 ? -2.156 -3.672 18.601 1.00 97.44 171 GLY A CA 1
ATOM 1341 C C . GLY A 1 171 ? -1.328 -4.728 19.338 1.00 97.44 171 GLY A C 1
ATOM 1342 O O . GLY A 1 171 ? -1.857 -5.698 19.897 1.00 97.44 171 GLY A O 1
ATOM 1343 N N . THR A 1 172 ? -0.011 -4.519 19.375 1.00 97.06 172 THR A N 1
ATOM 1344 C CA . THR A 1 172 ? 0.947 -5.385 20.079 1.00 97.06 172 THR A CA 1
ATOM 1345 C C . THR A 1 172 ? 0.560 -5.589 21.544 1.00 97.06 172 THR A C 1
ATOM 1347 O O . THR A 1 172 ? 0.604 -6.714 22.035 1.00 97.06 172 THR A O 1
ATOM 1350 N N . PHE A 1 173 ? 0.073 -4.538 22.210 1.00 96.81 173 PHE A N 1
ATOM 1351 C CA . PHE A 1 173 ? -0.348 -4.559 23.614 1.00 96.81 173 PHE A CA 1
ATOM 1352 C C . PHE A 1 173 ? -1.832 -4.912 23.806 1.00 96.81 173 PHE A C 1
ATOM 1354 O O . PHE A 1 173 ? -2.361 -4.748 24.901 1.00 96.81 173 PHE A O 1
ATOM 1361 N N . SER A 1 174 ? -2.513 -5.400 22.760 1.00 95.62 174 SER A N 1
ATOM 1362 C CA . SER A 1 174 ? -3.951 -5.704 22.774 1.00 95.62 174 SER A CA 1
ATOM 1363 C C . SER A 1 174 ? -4.814 -4.521 23.230 1.00 95.62 174 SER A C 1
ATOM 1365 O O . SER A 1 174 ? -5.743 -4.677 24.019 1.00 95.62 174 SER A O 1
ATOM 1367 N N . GLN A 1 175 ? -4.466 -3.321 22.771 1.00 95.12 175 GLN A N 1
ATOM 1368 C CA . GLN A 1 175 ? -5.107 -2.076 23.185 1.00 95.12 175 GLN A CA 1
ATOM 1369 C C . GLN A 1 175 ? -6.064 -1.505 22.129 1.00 95.12 175 GLN A C 1
ATOM 1371 O O . GLN A 1 175 ? -7.005 -0.794 22.475 1.00 95.12 175 GLN A O 1
ATOM 1376 N N . ARG A 1 176 ? -5.815 -1.787 20.843 1.00 96.19 176 ARG A N 1
ATOM 1377 C CA . ARG A 1 176 ? -6.368 -1.014 19.724 1.00 96.19 176 ARG A CA 1
ATOM 1378 C C . ARG A 1 176 ? -7.685 -1.570 19.204 1.00 96.19 176 ARG A C 1
ATOM 1380 O O . ARG A 1 176 ? -8.689 -0.869 19.249 1.00 96.19 176 ARG A O 1
ATOM 1387 N N . HIS A 1 177 ? -7.669 -2.823 18.753 1.00 96.69 177 HIS A N 1
ATOM 1388 C CA . HIS A 1 177 ? -8.851 -3.526 18.242 1.00 96.69 177 HIS A CA 1
ATOM 1389 C C . HIS A 1 177 ? -9.639 -2.747 17.164 1.00 96.69 177 HIS A C 1
ATOM 1391 O O . HIS A 1 177 ? -10.862 -2.708 17.213 1.00 96.69 177 HIS A O 1
ATOM 1397 N N . LEU A 1 178 ? -8.949 -2.141 16.185 1.00 97.00 178 LEU A N 1
ATOM 1398 C CA . LEU A 1 178 ? -9.612 -1.473 15.045 1.00 97.00 178 LEU A CA 1
ATOM 1399 C C . LEU A 1 178 ? -10.219 -2.465 14.048 1.00 97.00 178 LEU A C 1
ATOM 1401 O O . LEU A 1 178 ? -11.124 -2.111 13.300 1.00 97.00 178 LEU A O 1
ATOM 1405 N N . VAL A 1 179 ? -9.715 -3.700 14.044 1.00 97.81 179 VAL A N 1
ATOM 1406 C CA . VAL A 1 179 ? -10.323 -4.828 13.339 1.00 97.81 179 VAL A CA 1
ATOM 1407 C C . VAL A 1 179 ? -10.747 -5.846 14.384 1.00 97.81 179 VAL A C 1
ATOM 1409 O O . VAL A 1 179 ? -9.943 -6.278 15.219 1.00 97.81 179 VAL A O 1
ATOM 1412 N N . LEU A 1 180 ? -12.025 -6.198 14.354 1.00 97.69 180 LEU A N 1
ATOM 1413 C CA . LEU A 1 180 ? -12.631 -7.193 15.221 1.00 97.69 180 LEU A CA 1
ATOM 1414 C C . LEU A 1 180 ? -12.728 -8.513 14.465 1.00 97.69 180 LEU A C 1
ATOM 1416 O O . LEU A 1 180 ? -12.992 -8.530 13.265 1.00 97.69 180 LEU A O 1
ATOM 1420 N N . HIS A 1 181 ? -12.538 -9.614 15.188 1.00 97.81 181 HIS A N 1
ATOM 1421 C CA . HIS A 1 181 ? -12.687 -10.967 14.666 1.00 97.81 181 HIS A CA 1
ATOM 1422 C C . HIS A 1 181 ? -13.852 -11.653 15.370 1.00 97.81 181 HIS A C 1
ATOM 1424 O O . HIS A 1 181 ? -13.926 -11.644 16.603 1.00 97.81 181 HIS A O 1
ATOM 1430 N N . ASP A 1 182 ? -14.730 -12.249 14.577 1.00 98.12 182 ASP A N 1
ATOM 1431 C CA . ASP A 1 182 ? -15.809 -13.096 15.050 1.00 98.12 182 ASP A CA 1
ATOM 1432 C C . ASP A 1 182 ? -15.219 -14.402 15.594 1.00 98.12 182 ASP A C 1
ATOM 1434 O O . ASP A 1 182 ? -14.423 -15.063 14.919 1.00 98.12 182 ASP A O 1
ATOM 1438 N N . VAL A 1 183 ? -15.569 -14.765 16.828 1.00 97.50 183 VAL A N 1
ATOM 1439 C CA . VAL A 1 183 ? -14.975 -15.938 17.492 1.00 97.50 183 VAL A CA 1
ATOM 1440 C C . VAL A 1 183 ? -15.480 -17.276 16.964 1.00 97.50 183 VAL A C 1
ATOM 1442 O O . VAL A 1 183 ? -14.802 -18.281 17.165 1.00 97.50 183 VAL A O 1
ATOM 1445 N N . GLU A 1 184 ? -16.630 -17.298 16.296 1.00 96.69 184 GLU A N 1
ATOM 1446 C CA . GLU A 1 184 ? -17.256 -18.516 15.778 1.00 96.69 184 GLU A CA 1
ATOM 1447 C C . GLU A 1 184 ? -16.862 -18.769 14.315 1.00 96.69 184 GLU A C 1
ATOM 1449 O O . GLU A 1 184 ? -16.643 -19.907 13.903 1.00 96.69 184 GLU A O 1
ATOM 1454 N N . THR A 1 185 ? -16.746 -17.705 13.519 1.00 97.38 185 THR A N 1
ATOM 1455 C CA . THR A 1 185 ? -16.568 -17.779 12.059 1.00 97.38 185 THR A CA 1
ATOM 1456 C C . THR A 1 185 ? -15.195 -17.317 11.580 1.00 97.38 185 THR A C 1
ATOM 1458 O O . THR A 1 185 ? -14.794 -17.644 10.463 1.00 97.38 185 THR A O 1
ATOM 1461 N N . GLY A 1 186 ? -14.466 -16.542 12.389 1.00 95.75 186 GLY A N 1
ATOM 1462 C CA . GLY A 1 186 ? -13.218 -15.890 11.985 1.00 95.75 186 GLY A CA 1
ATOM 1463 C C . GLY A 1 186 ? -13.407 -14.711 11.024 1.00 95.75 186 GLY A C 1
ATOM 1464 O O . GLY A 1 186 ? -12.411 -14.118 10.602 1.00 95.75 186 GLY A O 1
ATOM 1465 N N . ALA A 1 187 ? -14.654 -14.357 10.684 1.00 97.44 187 ALA A N 1
ATOM 1466 C CA . ALA A 1 187 ? -14.963 -13.182 9.880 1.00 97.44 187 ALA A CA 1
ATOM 1467 C C . ALA A 1 187 ? -14.461 -11.906 10.566 1.00 97.44 187 ALA A C 1
ATOM 1469 O O . ALA A 1 187 ? -14.418 -11.812 11.794 1.00 97.44 187 ALA A O 1
ATOM 1470 N N . THR A 1 188 ? -14.081 -10.913 9.770 1.00 97.00 188 THR A N 1
ATOM 1471 C CA . THR A 1 188 ? -13.553 -9.645 10.278 1.00 97.00 188 THR A CA 1
ATOM 1472 C C . THR A 1 188 ? -14.496 -8.497 9.989 1.00 97.00 188 THR A C 1
ATOM 1474 O O . THR A 1 188 ? -15.003 -8.398 8.874 1.00 97.00 188 THR A O 1
ATOM 1477 N N . VAL A 1 189 ? -14.632 -7.579 10.943 1.00 96.81 189 VAL A N 1
ATOM 1478 C CA . VAL A 1 189 ? -15.241 -6.265 10.715 1.00 96.81 189 VAL A CA 1
ATOM 1479 C C . VAL A 1 189 ? -14.281 -5.167 11.153 1.00 96.81 189 VAL A C 1
ATOM 1481 O O . VAL A 1 189 ? -13.518 -5.331 12.104 1.00 96.81 189 VAL A O 1
ATOM 1484 N N . THR A 1 190 ? -14.298 -4.053 10.430 1.00 97.12 190 THR A N 1
ATOM 1485 C CA . THR A 1 190 ? -13.520 -2.848 10.732 1.00 97.12 190 THR A CA 1
ATOM 1486 C C . THR A 1 190 ? -14.515 -1.706 10.926 1.00 97.12 190 THR A C 1
ATOM 1488 O O . THR A 1 190 ? -14.854 -1.065 9.938 1.00 97.12 190 THR A O 1
ATOM 1491 N N . PRO A 1 191 ? -15.023 -1.463 12.152 1.00 95.94 191 PRO A N 1
ATOM 1492 C CA . PRO A 1 191 ? -16.160 -0.560 12.378 1.00 95.94 191 PRO A CA 1
ATOM 1493 C C . PRO A 1 191 ? -15.985 0.849 11.798 1.00 95.94 191 PRO A C 1
ATOM 1495 O O . PRO A 1 191 ? -16.939 1.444 11.318 1.00 95.94 191 PRO A O 1
ATOM 1498 N N . VAL A 1 192 ? -14.752 1.365 11.760 1.00 96.06 192 VAL A N 1
ATOM 1499 C CA . VAL A 1 192 ? -14.453 2.678 11.162 1.00 96.06 192 VAL A CA 1
ATOM 1500 C C . VAL A 1 192 ? -14.798 2.763 9.665 1.00 96.06 192 VAL A C 1
ATOM 1502 O O . VAL A 1 192 ? -15.144 3.840 9.192 1.00 96.06 192 VAL A O 1
ATOM 1505 N N . ASN A 1 193 ? -14.776 1.643 8.932 1.00 95.75 193 ASN A N 1
ATOM 1506 C CA . ASN A 1 193 ? -15.185 1.597 7.522 1.00 95.75 193 ASN A CA 1
ATOM 1507 C C . ASN A 1 193 ? -16.708 1.674 7.333 1.00 95.75 193 ASN A C 1
ATOM 1509 O O . ASN A 1 193 ? -17.156 1.888 6.215 1.00 95.75 193 ASN A O 1
ATOM 1513 N N . GLU A 1 194 ? -17.498 1.513 8.395 1.00 94.38 194 GLU A N 1
ATOM 1514 C CA . GLU A 1 194 ? -18.962 1.626 8.335 1.00 94.38 194 GLU A CA 1
ATOM 1515 C C . GLU A 1 194 ? -19.439 3.074 8.582 1.00 94.38 194 GLU A C 1
ATOM 1517 O O . GLU A 1 194 ? -20.632 3.357 8.515 1.00 94.38 194 GLU A O 1
ATOM 1522 N N . ILE A 1 195 ? -18.519 4.002 8.886 1.00 94.00 195 ILE A N 1
ATOM 1523 C CA . ILE A 1 195 ? -18.826 5.404 9.221 1.00 94.00 195 ILE A CA 1
ATOM 1524 C C . ILE A 1 195 ? -19.025 6.258 7.962 1.00 94.00 195 ILE A C 1
ATOM 1526 O O 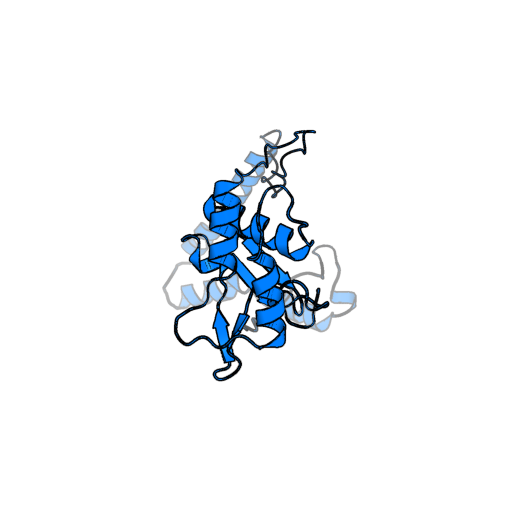. ILE A 1 195 ? -19.865 7.159 7.943 1.00 94.00 195 ILE A O 1
ATOM 1530 N N . SER A 1 196 ? -18.236 6.015 6.917 1.00 94.62 196 SER A N 1
ATOM 1531 C CA . SER A 1 196 ? -18.280 6.763 5.660 1.00 94.62 196 SER A CA 1
ATOM 1532 C C . SER A 1 196 ? -17.712 5.930 4.509 1.00 94.62 196 SER A C 1
ATOM 1534 O O . SER A 1 196 ? -17.055 4.918 4.722 1.00 94.62 196 SER A O 1
ATOM 1536 N N . GLU A 1 197 ? -17.895 6.398 3.274 1.00 95.00 197 GLU A N 1
ATOM 1537 C CA . GLU A 1 197 ? -17.299 5.788 2.070 1.00 95.00 197 GLU A CA 1
ATOM 1538 C C . GLU A 1 197 ? -15.770 5.998 1.973 1.00 95.00 197 GLU A C 1
ATOM 1540 O O . GLU A 1 197 ? -15.121 5.593 1.002 1.00 95.00 197 GLU A O 1
ATOM 1545 N N . THR A 1 198 ? -15.172 6.682 2.952 1.00 96.38 198 THR A N 1
ATOM 1546 C CA . THR A 1 198 ? -13.740 6.965 2.988 1.00 96.38 198 THR A CA 1
ATOM 1547 C C . THR A 1 198 ? -12.952 5.698 3.282 1.00 96.38 198 THR A C 1
ATOM 1549 O O . THR A 1 198 ? -13.245 4.939 4.199 1.00 96.38 198 THR A O 1
ATOM 1552 N N . ARG A 1 199 ? -11.879 5.478 2.522 1.00 94.19 199 ARG A N 1
ATOM 1553 C CA . ARG A 1 199 ? -11.055 4.279 2.666 1.00 94.19 199 ARG A CA 1
ATOM 1554 C C . ARG A 1 199 ? -10.195 4.336 3.933 1.00 94.19 199 ARG A C 1
ATOM 1556 O O . ARG A 1 199 ? -9.240 5.117 3.984 1.00 94.19 199 ARG A O 1
ATOM 1563 N N . VAL A 1 200 ? -10.453 3.436 4.886 1.00 97.38 200 VAL A N 1
ATOM 1564 C CA . VAL A 1 200 ? -9.571 3.174 6.034 1.00 97.38 200 VAL A CA 1
ATOM 1565 C C . VAL A 1 200 ? -8.965 1.769 5.943 1.00 97.38 200 VAL A C 1
ATOM 1567 O O . VAL A 1 200 ? -9.635 0.743 6.065 1.00 97.38 200 VAL A O 1
ATOM 1570 N N . GLU A 1 201 ? -7.651 1.709 5.719 1.00 97.62 201 GLU A N 1
ATOM 1571 C CA . GLU A 1 201 ? -6.895 0.462 5.597 1.00 97.62 201 GLU A CA 1
ATOM 1572 C C . GLU A 1 201 ? -6.060 0.185 6.842 1.00 97.62 201 GLU A C 1
ATOM 1574 O O . GLU A 1 201 ? -5.025 0.817 7.055 1.00 97.62 201 GLU A O 1
ATOM 1579 N N . ILE A 1 202 ? -6.445 -0.826 7.620 1.00 97.56 202 ILE A N 1
ATOM 1580 C CA . ILE A 1 202 ? -5.644 -1.321 8.744 1.00 97.56 202 ILE A CA 1
ATOM 1581 C C . ILE A 1 202 ? -5.099 -2.703 8.381 1.00 97.56 202 ILE A C 1
ATOM 1583 O O . ILE A 1 202 ? -5.820 -3.700 8.399 1.00 97.56 202 ILE A O 1
ATOM 1587 N N . SER A 1 203 ? -3.819 -2.771 8.021 1.00 96.81 203 SER A N 1
ATOM 1588 C CA . SER A 1 203 ? -3.182 -3.984 7.495 1.00 96.81 203 SER A CA 1
ATOM 1589 C C . SER A 1 203 ? -2.091 -4.501 8.428 1.00 96.81 203 SER A C 1
ATOM 1591 O O . SER A 1 203 ? -1.156 -3.774 8.764 1.00 96.81 203 SER A O 1
ATOM 1593 N N . ASN A 1 204 ? -2.167 -5.780 8.804 1.00 98.12 204 ASN A N 1
ATOM 1594 C CA . ASN A 1 204 ? -1.032 -6.448 9.438 1.00 98.12 204 ASN A CA 1
ATOM 1595 C C . ASN A 1 204 ? 0.052 -6.697 8.381 1.00 98.12 204 ASN A C 1
ATOM 1597 O O . ASN A 1 204 ? -0.202 -7.364 7.377 1.00 98.12 204 ASN A O 1
ATOM 1601 N N . SER A 1 205 ? 1.247 -6.147 8.589 1.00 97.69 205 SER A N 1
ATOM 1602 C CA . SER A 1 205 ? 2.387 -6.391 7.703 1.00 97.69 205 SER A CA 1
ATOM 1603 C C . SER A 1 205 ? 3.016 -7.763 7.980 1.00 97.69 205 SER A C 1
ATOM 1605 O O . SER A 1 205 ? 2.849 -8.307 9.077 1.00 97.69 205 SER A O 1
ATOM 1607 N N . PRO A 1 206 ? 3.794 -8.318 7.031 1.00 97.75 206 PRO A N 1
ATOM 1608 C CA . PRO A 1 206 ? 4.706 -9.408 7.351 1.00 97.75 206 PRO A CA 1
ATOM 1609 C C . PRO A 1 206 ? 5.755 -8.964 8.383 1.00 97.75 206 PRO A C 1
ATOM 1611 O O . PRO A 1 206 ? 5.882 -7.778 8.706 1.00 97.75 206 PRO A O 1
ATOM 1614 N N . LEU A 1 207 ? 6.518 -9.937 8.885 1.00 97.31 207 LEU A N 1
ATOM 1615 C CA . LEU A 1 207 ? 7.612 -9.727 9.833 1.00 97.31 207 LEU A CA 1
ATOM 1616 C C . LEU A 1 207 ? 8.839 -9.095 9.137 1.00 97.31 207 LEU A C 1
ATOM 1618 O O . LEU A 1 207 ? 9.860 -9.751 8.948 1.00 97.31 207 LEU A O 1
ATOM 1622 N N . THR A 1 208 ? 8.686 -7.860 8.655 1.00 94.19 208 THR A N 1
ATOM 1623 C CA . THR A 1 208 ? 9.706 -7.070 7.952 1.00 94.19 208 THR A CA 1
ATOM 1624 C C . THR A 1 208 ? 9.464 -5.575 8.132 1.00 94.19 208 THR A C 1
ATOM 1626 O O . THR A 1 208 ? 8.318 -5.123 8.194 1.00 94.19 208 THR A O 1
ATOM 1629 N N . GLU A 1 209 ? 10.554 -4.818 8.150 1.00 94.19 209 GLU A N 1
ATOM 1630 C CA . GLU A 1 209 ? 10.580 -3.354 8.180 1.00 94.19 209 GLU A CA 1
ATOM 1631 C C . GLU A 1 209 ? 11.357 -2.754 6.992 1.00 94.19 209 GLU A C 1
ATOM 1633 O O . GLU A 1 209 ? 11.298 -1.542 6.786 1.00 94.19 209 GLU A O 1
ATOM 1638 N N . ALA A 1 210 ? 12.092 -3.593 6.246 1.00 77.38 210 ALA A N 1
ATOM 1639 C CA . ALA A 1 210 ? 12.967 -3.214 5.131 1.00 77.38 210 ALA A CA 1
ATOM 1640 C C . ALA A 1 210 ? 12.224 -2.987 3.807 1.00 77.38 210 ALA A C 1
ATOM 1642 O O . ALA A 1 210 ? 11.201 -3.676 3.573 1.00 77.38 210 ALA A O 1
#

Secondary structure (DSSP, 8-state):
--------SSSSSTT--GGGT-HHHHHHHHHSPPHHHHHHHHHHHTTSS-HHHHHHHHHHHHHHHHHHHHHHHHSS-PPP---S-------S--------HHHHHHHHHHHH---TT--B-HHHHHHHHHHHTT-STT----HHHHHHHHHHHHHHTT--EEEEETTTTT-TTS---SSEEBTTT--EE-GGGGS-SS-EEEEEPPS---

pLDDT: mean 91.61, std 10.99, range [50.69, 98.25]

Foldseek 3Di:
DDDDDDDDQDPVDNPDDCCVPVVVVNVVSVVDDDPLVVVVVVCVVVVVDDPVRSVVVVVVVVVVVVVVVVVVVPDDDDDPPPDPPVPPDPDVDDDPLDDDLVLLLVLLVLQLDDDPPFAFDPVVNVVSVLSNPPRDDPDDDDPLSVVSSSLLVCQLVQHAAAAEEAVQCCDPVSRHNQWTARPPPRDIDRSSCVNDVRHYHHYHDPPDDD

Sequence (210 aa):
MIDLVGYRRHGHNEGDEPAYTQPMLYRKIADHPTVRTLWVERLIAEGVLTDDEAKAMADEVNAKLRASQDQVRSKDGTPPLRGADDRPRVEDSHPETSVALDALEELNSALLAVPEGFTVHPKLARQLSRREKDFGPDFQLEWAHAEALAFASLSQEGIPIRMTGQDSQRGTFSQRHLVLHDVETGATVTPVNEISETRVEISNSPLTEA

Radius of gyration: 31.85 Å; chains: 1; bounding box: 68×48×80 Å